Protein AF-A0A8A4UX33-F1 (afdb_monomer_lite)

pLDDT: mean 72.97, std 13.07, range [39.41, 94.44]

Foldseek 3Di:
DVPLLVVVLVQLVFFQKKWKWKQAPVGIWIKMWGQDPVQKIFIWGDPDPPDTDTDDIDGSVQLSVLCVVLSQQCAAVVPVPDPFDFPRIKMKMKTWGQDPVRDIDIDIGIHTQGPPSGVVVVCVSNVNDDLPDDFDWDPDPVSVLVCVLQFHWAWKDAPNFIKTKGFDPPDPPRSAKIWIDRVVDPPGIDIDRHSVRQQQDDDPHHGVVVRRVRIGTDDD

Organism: Lactobacillus gasseri (NCBI:txid1596)

Structure (mmCIF, N/CA/C/O backbone):
data_AF-A0A8A4UX33-F1
#
_entry.id   AF-A0A8A4UX33-F1
#
loop_
_atom_site.group_PDB
_atom_site.id
_atom_site.type_symbol
_atom_site.label_atom_id
_atom_site.label_alt_id
_atom_site.label_comp_id
_atom_site.label_asym_id
_atom_site.label_entity_id
_atom_site.label_seq_id
_atom_site.pdbx_PDB_ins_code
_atom_site.Cartn_x
_atom_site.Cartn_y
_atom_site.Cartn_z
_atom_site.occupancy
_atom_site.B_iso_or_equiv
_atom_site.auth_seq_id
_atom_site.auth_comp_id
_atom_site.auth_asym_id
_atom_site.auth_atom_id
_atom_site.pdbx_PDB_model_num
ATOM 1 N N . MET A 1 1 ? 13.577 11.278 -28.686 1.00 48.50 1 MET A N 1
ATOM 2 C CA . MET A 1 1 ? 13.259 10.749 -27.335 1.00 48.50 1 MET A CA 1
ATOM 3 C C . MET A 1 1 ? 12.752 9.288 -27.289 1.00 48.50 1 MET A C 1
ATOM 5 O O . MET A 1 1 ? 12.300 8.861 -26.240 1.00 48.50 1 MET A O 1
ATOM 9 N N . ARG A 1 2 ? 12.904 8.447 -28.335 1.00 48.81 2 ARG A N 1
ATOM 10 C CA . ARG A 1 2 ? 12.564 6.998 -28.261 1.00 48.81 2 ARG A CA 1
ATOM 11 C C . ARG A 1 2 ? 13.505 6.158 -27.364 1.00 48.81 2 ARG A C 1
ATOM 13 O O . ARG A 1 2 ? 13.171 5.028 -27.038 1.00 48.81 2 ARG A O 1
ATOM 20 N N . GLY A 1 3 ? 14.659 6.706 -26.963 1.00 58.88 3 GLY A N 1
ATOM 21 C CA . GLY A 1 3 ? 15.733 5.965 -26.286 1.00 58.88 3 GLY A CA 1
ATOM 22 C C . GLY A 1 3 ? 15.467 5.590 -24.825 1.00 58.88 3 GLY A C 1
ATOM 23 O O . GLY A 1 3 ? 15.707 4.449 -24.463 1.00 58.88 3 GLY A O 1
ATOM 24 N N . LYS A 1 4 ? 14.925 6.497 -23.997 1.00 62.53 4 LYS A N 1
ATOM 25 C CA . LYS A 1 4 ? 14.768 6.271 -22.541 1.00 62.53 4 LYS A CA 1
ATOM 26 C C . LYS A 1 4 ? 13.786 5.132 -22.206 1.00 62.53 4 LYS A C 1
ATOM 28 O O . LYS A 1 4 ? 13.953 4.453 -21.200 1.00 62.53 4 LYS A O 1
ATOM 33 N N . TYR A 1 5 ? 12.794 4.907 -23.069 1.00 69.25 5 TYR A N 1
ATOM 34 C CA . TYR A 1 5 ? 11.732 3.909 -22.881 1.00 69.25 5 TYR A CA 1
ATOM 35 C C . TYR A 1 5 ? 12.174 2.492 -23.246 1.00 69.25 5 TYR A C 1
ATOM 37 O O . TYR A 1 5 ? 12.074 1.584 -22.431 1.00 69.25 5 TYR A O 1
ATOM 45 N N . ALA A 1 6 ? 12.732 2.326 -24.451 1.00 69.38 6 ALA A N 1
ATOM 46 C CA . ALA A 1 6 ? 13.268 1.041 -24.906 1.00 69.38 6 ALA A CA 1
ATOM 47 C C . ALA A 1 6 ? 14.438 0.561 -24.035 1.00 69.38 6 ALA A C 1
ATOM 49 O O . ALA A 1 6 ? 14.732 -0.630 -23.964 1.00 69.38 6 ALA A O 1
ATOM 50 N N . ASP A 1 7 ? 15.119 1.506 -23.396 1.00 84.25 7 ASP A N 1
ATOM 51 C CA . ASP A 1 7 ? 16.138 1.248 -22.398 1.00 84.25 7 ASP A CA 1
ATOM 52 C C . ASP A 1 7 ? 15.500 0.720 -21.103 1.00 84.25 7 ASP A C 1
ATOM 54 O O . ASP A 1 7 ? 15.849 -0.378 -20.692 1.00 84.25 7 ASP A O 1
ATOM 58 N N . PHE A 1 8 ? 14.484 1.377 -20.527 1.00 88.50 8 PHE A N 1
ATOM 59 C CA . PHE A 1 8 ? 13.812 0.884 -19.311 1.00 88.50 8 PHE A CA 1
ATOM 60 C C . PHE A 1 8 ? 13.322 -0.572 -19.413 1.00 88.50 8 PHE A C 1
ATOM 62 O O . PHE A 1 8 ? 13.621 -1.371 -18.527 1.00 88.50 8 PHE A O 1
ATOM 69 N N . ASP A 1 9 ? 12.669 -0.959 -20.514 1.00 86.81 9 ASP A N 1
ATOM 70 C CA . ASP A 1 9 ? 12.146 -2.325 -20.692 1.00 86.81 9 ASP A CA 1
ATOM 71 C C . ASP A 1 9 ? 13.234 -3.410 -20.592 1.00 86.81 9 ASP A C 1
ATOM 73 O O . ASP A 1 9 ? 12.998 -4.506 -20.071 1.00 86.81 9 ASP A O 1
ATOM 77 N N . ARG A 1 10 ? 14.455 -3.098 -21.051 1.00 89.69 10 ARG A N 1
ATOM 78 C CA . ARG A 1 10 ? 15.621 -3.994 -20.959 1.00 89.69 10 ARG A CA 1
ATOM 79 C C . ARG A 1 10 ? 16.117 -4.153 -19.526 1.00 89.69 10 ARG A C 1
ATOM 81 O O . ARG A 1 10 ? 16.729 -5.170 -19.208 1.00 89.69 10 ARG A O 1
ATOM 88 N N . TRP A 1 11 ? 15.859 -3.162 -18.680 1.00 91.44 11 TRP A N 1
ATOM 89 C CA . TRP A 1 11 ? 16.314 -3.116 -17.296 1.00 91.44 11 TRP A CA 1
ATOM 90 C C . TRP A 1 11 ? 15.326 -3.720 -16.295 1.00 91.44 11 TRP A C 1
ATOM 92 O O . TRP A 1 11 ? 15.740 -4.058 -15.188 1.00 91.44 11 TRP A O 1
ATOM 102 N N . ILE A 1 12 ? 14.071 -3.969 -16.690 1.00 88.88 12 ILE A N 1
ATOM 103 C CA . ILE A 1 12 ? 13.039 -4.580 -15.830 1.00 88.88 12 ILE A CA 1
ATOM 104 C C . ILE A 1 12 ? 13.515 -5.857 -15.097 1.00 88.88 12 ILE A C 1
ATOM 106 O O . ILE A 1 12 ? 13.303 -5.953 -13.889 1.00 88.88 12 ILE A O 1
ATOM 110 N N . PRO A 1 13 ? 14.197 -6.836 -15.736 1.00 88.69 13 PRO A N 1
ATOM 111 C CA . PRO A 1 13 ? 14.697 -8.028 -15.032 1.00 88.69 13 PRO A CA 1
ATOM 112 C C . PRO A 1 13 ? 15.668 -7.734 -13.878 1.00 88.69 13 PRO A C 1
ATOM 114 O O . PRO A 1 13 ? 15.867 -8.576 -12.998 1.00 88.69 13 PRO A O 1
ATOM 117 N N . PHE A 1 14 ? 16.302 -6.561 -13.907 1.00 88.62 14 PHE A N 1
ATOM 118 C CA . PHE A 1 14 ? 17.351 -6.142 -12.985 1.00 88.62 14 PHE A CA 1
ATOM 119 C C . PHE A 1 14 ? 16.853 -5.187 -11.900 1.00 88.62 14 PHE A C 1
ATOM 121 O O . PHE A 1 14 ? 17.674 -4.711 -11.117 1.00 88.62 14 PHE A O 1
ATOM 128 N N . ILE A 1 15 ? 15.544 -4.919 -11.829 1.00 87.00 15 ILE A N 1
ATOM 129 C CA . ILE A 1 15 ? 14.960 -4.110 -10.757 1.00 87.00 15 ILE A CA 1
ATOM 130 C C . ILE A 1 15 ? 15.259 -4.779 -9.407 1.00 87.00 15 ILE A C 1
ATOM 132 O O . ILE A 1 15 ? 15.088 -5.992 -9.231 1.00 87.00 15 ILE A O 1
ATOM 136 N N . ARG A 1 16 ? 15.745 -3.962 -8.471 1.00 85.19 16 ARG A N 1
ATOM 137 C CA . ARG A 1 16 ? 16.042 -4.317 -7.076 1.00 85.19 16 ARG A CA 1
ATOM 138 C C . ARG A 1 16 ? 15.168 -3.547 -6.100 1.00 85.19 16 ARG A C 1
ATOM 140 O O . ARG A 1 16 ? 14.878 -4.059 -5.027 1.00 85.19 16 ARG A O 1
ATOM 147 N N . LYS A 1 17 ? 14.765 -2.333 -6.468 1.00 84.06 17 LYS A N 1
ATOM 148 C CA . LYS A 1 17 ? 13.925 -1.484 -5.636 1.00 84.06 17 LYS A CA 1
ATOM 149 C C . LYS A 1 17 ? 12.999 -0.645 -6.500 1.00 84.06 17 LYS A C 1
ATOM 151 O O . LYS A 1 17 ? 13.379 -0.234 -7.599 1.00 84.06 17 LYS A O 1
ATOM 156 N N . ILE A 1 18 ? 11.794 -0.424 -6.001 1.00 84.69 18 ILE A N 1
ATOM 157 C CA . ILE A 1 18 ? 10.801 0.460 -6.599 1.00 84.69 18 ILE A CA 1
ATOM 158 C C . ILE A 1 18 ? 10.341 1.383 -5.483 1.00 84.69 18 ILE A C 1
ATOM 160 O O . ILE A 1 18 ? 9.729 0.900 -4.539 1.00 84.69 18 ILE A O 1
ATOM 164 N N . ASN A 1 19 ? 10.658 2.669 -5.576 1.00 83.19 19 ASN A N 1
ATOM 165 C CA . ASN A 1 19 ? 10.092 3.685 -4.698 1.00 83.19 19 ASN A CA 1
ATOM 166 C C . ASN A 1 19 ? 8.886 4.284 -5.405 1.00 83.19 19 ASN A C 1
ATOM 168 O O . ASN A 1 19 ? 8.917 4.542 -6.612 1.00 83.19 19 ASN A O 1
ATOM 172 N N . PHE A 1 20 ? 7.835 4.475 -4.642 1.00 82.62 20 PHE A N 1
ATOM 173 C CA . PHE A 1 20 ? 6.553 4.927 -5.106 1.00 82.62 20 PHE A CA 1
ATOM 174 C C . PHE A 1 20 ? 6.111 6.088 -4.208 1.00 82.62 20 PHE A C 1
ATOM 176 O O . PHE A 1 20 ? 6.299 6.022 -2.993 1.00 82.62 20 PHE A O 1
ATOM 183 N N . ILE A 1 21 ? 5.641 7.169 -4.826 1.00 80.06 21 ILE A N 1
ATOM 184 C CA . ILE A 1 21 ? 5.169 8.372 -4.145 1.00 80.06 21 ILE A CA 1
ATOM 185 C C . ILE A 1 21 ? 3.819 8.747 -4.747 1.00 80.06 21 ILE A C 1
ATOM 187 O O . ILE A 1 21 ? 3.721 8.922 -5.966 1.00 80.06 21 ILE A O 1
ATOM 191 N N . GLU A 1 22 ? 2.813 8.848 -3.894 1.00 77.25 22 GLU A N 1
ATOM 192 C CA . GLU A 1 22 ? 1.518 9.452 -4.189 1.00 77.25 22 GLU A CA 1
ATOM 193 C C . GLU A 1 22 ? 1.533 10.871 -3.636 1.00 77.25 22 GLU A C 1
ATOM 195 O O . GLU A 1 22 ? 1.805 11.068 -2.457 1.00 77.25 22 GLU A O 1
ATOM 200 N N . GLU A 1 23 ? 1.300 11.856 -4.486 1.00 74.50 23 GLU A N 1
ATOM 201 C CA . GLU A 1 23 ? 1.326 13.269 -4.129 1.00 74.50 23 GLU A CA 1
ATOM 202 C C . GLU A 1 23 ? -0.135 13.740 -4.112 1.00 74.50 23 GLU A C 1
ATOM 204 O O . GLU A 1 23 ? -0.784 13.831 -5.159 1.00 74.50 23 GLU A O 1
ATOM 209 N N . THR A 1 24 ? -0.680 13.986 -2.918 1.00 68.00 24 THR A N 1
ATOM 210 C CA . THR A 1 24 ? -2.073 14.423 -2.729 1.00 68.00 24 THR A CA 1
ATOM 211 C C . THR A 1 24 ? -2.126 15.821 -2.116 1.00 68.00 24 THR A C 1
ATOM 213 O O . THR A 1 24 ? -1.138 16.330 -1.586 1.00 68.00 24 THR A O 1
ATOM 216 N N . MET A 1 25 ? -3.303 16.453 -2.123 1.00 58.69 25 MET A N 1
ATOM 217 C CA . MET A 1 25 ? -3.492 17.728 -1.416 1.00 58.69 25 MET A CA 1
ATOM 218 C C . MET A 1 25 ? -3.395 17.608 0.114 1.00 58.69 25 MET A C 1
ATOM 220 O O . MET A 1 25 ? -3.211 18.626 0.778 1.00 58.69 25 MET A O 1
ATOM 224 N N . LEU A 1 26 ? -3.523 16.395 0.661 1.00 56.59 26 LEU A N 1
ATOM 225 C CA . LEU A 1 26 ? -3.490 16.114 2.100 1.00 56.59 26 LEU A CA 1
ATOM 226 C C . LEU A 1 26 ? -2.101 15.662 2.585 1.00 56.59 26 LEU A C 1
ATOM 228 O O . LEU A 1 26 ? -1.872 15.591 3.787 1.00 56.59 26 LEU A O 1
ATOM 232 N N . GLY A 1 27 ? -1.162 15.408 1.669 1.00 63.00 27 GLY A N 1
ATOM 233 C CA . GLY A 1 27 ? 0.190 14.953 1.985 1.00 63.00 27 GLY A CA 1
ATOM 234 C C . GLY A 1 27 ? 0.758 13.999 0.934 1.00 63.00 27 GLY A C 1
ATOM 235 O O . GLY A 1 27 ? 0.038 13.494 0.068 1.00 63.00 27 GLY A O 1
ATOM 236 N N . ASP A 1 28 ? 2.067 13.761 1.023 1.00 68.19 28 ASP A N 1
ATOM 237 C CA . ASP A 1 28 ? 2.769 12.795 0.179 1.00 68.19 28 ASP A CA 1
ATOM 238 C C . ASP A 1 28 ? 2.807 11.426 0.871 1.00 68.19 28 ASP A C 1
ATOM 240 O O . ASP A 1 28 ? 3.364 11.296 1.965 1.00 68.19 28 ASP A O 1
ATOM 244 N N . TYR A 1 29 ? 2.318 10.386 0.204 1.00 68.81 29 TYR A N 1
ATOM 245 C CA . TYR A 1 29 ? 2.414 9.007 0.678 1.00 68.81 29 TYR A CA 1
ATOM 246 C C . TYR A 1 29 ? 3.582 8.297 0.013 1.00 68.81 29 TYR A C 1
ATOM 248 O O . TYR A 1 29 ? 3.791 8.398 -1.197 1.00 68.81 29 TYR A O 1
ATOM 256 N N . TYR A 1 30 ? 4.350 7.546 0.801 1.00 71.94 30 TYR A N 1
ATOM 257 C CA . TYR A 1 30 ? 5.555 6.875 0.325 1.00 71.94 30 TYR A CA 1
ATOM 258 C C . TYR A 1 30 ? 5.441 5.368 0.495 1.00 71.94 30 TYR A C 1
ATOM 260 O O . TYR A 1 30 ? 5.168 4.839 1.568 1.00 71.94 30 TYR A O 1
ATOM 268 N N . PHE A 1 31 ? 5.797 4.654 -0.558 1.00 74.75 31 PHE A N 1
ATOM 269 C CA . PHE A 1 31 ? 5.838 3.206 -0.563 1.00 74.75 31 PHE A CA 1
ATOM 270 C C . PHE A 1 31 ? 7.118 2.727 -1.239 1.00 74.75 31 PHE A C 1
ATOM 272 O O . PHE A 1 31 ? 7.715 3.395 -2.086 1.00 74.75 31 PHE A O 1
ATOM 279 N N . SER A 1 32 ? 7.609 1.564 -0.842 1.00 74.38 32 SER A N 1
ATOM 280 C CA . SER A 1 32 ? 8.831 0.987 -1.385 1.00 74.38 32 SER A CA 1
ATOM 281 C C . SER A 1 32 ? 8.709 -0.523 -1.506 1.00 74.38 32 SER A C 1
ATOM 283 O O . SER A 1 32 ? 8.483 -1.218 -0.527 1.00 74.38 32 SER A O 1
ATOM 285 N N . MET A 1 33 ? 8.955 -1.071 -2.692 1.00 75.94 33 MET A N 1
ATOM 286 C CA . MET A 1 33 ? 9.170 -2.509 -2.859 1.00 75.94 33 MET A CA 1
ATOM 287 C C . MET A 1 33 ? 10.653 -2.806 -2.938 1.00 75.94 33 MET A C 1
ATOM 289 O O . MET A 1 33 ? 11.363 -2.237 -3.771 1.00 75.94 33 MET A O 1
ATOM 293 N N . VAL A 1 34 ? 11.104 -3.762 -2.134 1.00 70.69 34 VAL A N 1
ATOM 294 C CA . VAL A 1 34 ? 12.460 -4.305 -2.181 1.00 70.69 34 VAL A CA 1
ATOM 295 C C . VAL A 1 34 ? 12.402 -5.710 -2.763 1.00 70.69 34 VAL A C 1
ATOM 297 O O . VAL A 1 34 ? 11.736 -6.600 -2.240 1.00 70.69 34 VAL A O 1
ATOM 300 N N . ILE A 1 35 ? 13.106 -5.908 -3.874 1.00 73.06 35 ILE A N 1
ATOM 301 C CA . ILE A 1 35 ? 13.186 -7.183 -4.581 1.00 73.06 35 ILE A CA 1
ATOM 302 C C . ILE A 1 35 ? 14.443 -7.921 -4.124 1.00 73.06 35 ILE A C 1
ATOM 304 O O . ILE A 1 35 ? 15.573 -7.573 -4.492 1.00 73.06 35 ILE A O 1
ATOM 308 N N . MET A 1 36 ? 14.229 -8.974 -3.348 1.00 66.00 36 MET A N 1
ATOM 309 C CA . MET A 1 36 ? 15.271 -9.771 -2.723 1.00 66.00 36 MET A CA 1
ATOM 310 C C . MET A 1 36 ? 15.950 -10.720 -3.729 1.00 66.00 36 MET A C 1
ATOM 312 O O . MET A 1 36 ? 15.406 -11.025 -4.799 1.00 66.00 36 MET A O 1
ATOM 316 N N . PRO A 1 37 ? 17.178 -11.193 -3.435 1.00 65.25 37 PRO A N 1
ATOM 317 C CA . PRO A 1 37 ? 17.897 -12.126 -4.306 1.00 65.25 37 PRO A CA 1
ATOM 318 C C . PRO A 1 37 ? 17.213 -13.487 -4.496 1.00 65.25 37 PRO A C 1
ATOM 320 O O . PRO A 1 37 ? 17.448 -14.132 -5.514 1.00 65.25 37 PRO A O 1
ATOM 323 N N . ASP A 1 38 ? 16.386 -13.908 -3.540 1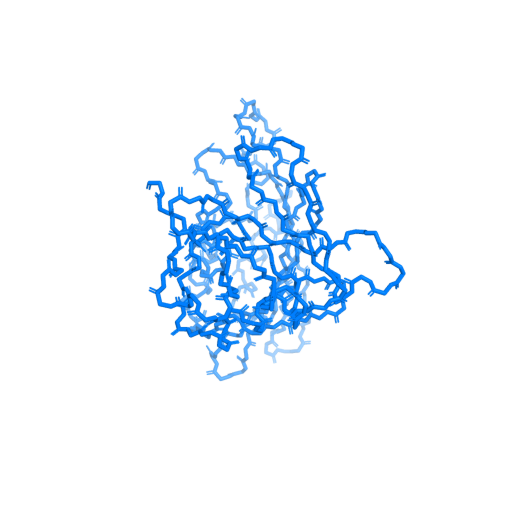.00 67.62 38 ASP A N 1
ATOM 324 C CA . ASP A 1 38 ? 15.671 -15.192 -3.501 1.00 67.62 38 ASP A CA 1
ATOM 325 C C . ASP A 1 38 ? 14.318 -15.173 -4.241 1.00 67.62 38 ASP A C 1
ATOM 327 O O . ASP A 1 38 ? 13.506 -16.079 -4.076 1.00 67.62 38 ASP A O 1
ATOM 331 N N . ASP A 1 39 ? 14.090 -14.158 -5.081 1.00 70.25 39 ASP A N 1
ATOM 332 C CA . ASP A 1 39 ? 12.851 -13.931 -5.841 1.00 70.25 39 ASP A CA 1
ATOM 333 C C . ASP A 1 39 ? 11.652 -13.467 -4.989 1.00 70.25 39 ASP A C 1
ATOM 335 O O . ASP A 1 39 ? 10.564 -13.257 -5.536 1.00 70.25 39 ASP A O 1
ATOM 339 N N . SER A 1 40 ? 11.837 -13.236 -3.683 1.00 67.19 40 SER A N 1
ATOM 340 C CA . SER A 1 40 ? 10.825 -12.589 -2.843 1.00 67.19 40 SER A CA 1
ATOM 341 C C . SER A 1 40 ? 10.815 -11.068 -3.038 1.00 67.19 40 SER A C 1
ATOM 343 O O . SER A 1 40 ? 11.830 -10.434 -3.337 1.00 67.19 40 SER A O 1
ATOM 345 N N . VAL A 1 41 ? 9.637 -10.465 -2.914 1.00 69.81 41 VAL A N 1
ATOM 346 C CA . VAL A 1 41 ? 9.441 -9.012 -2.922 1.00 69.81 41 VAL A CA 1
ATOM 347 C C . VAL A 1 41 ? 8.831 -8.624 -1.595 1.00 69.81 41 VAL A C 1
ATOM 349 O O . VAL A 1 41 ? 7.722 -9.062 -1.298 1.00 69.81 41 VAL A O 1
ATOM 352 N N . ILE A 1 42 ? 9.545 -7.803 -0.835 1.00 60.91 42 ILE A N 1
ATOM 353 C CA . ILE A 1 42 ? 9.064 -7.210 0.408 1.00 60.91 42 ILE A CA 1
ATOM 354 C C . ILE A 1 42 ? 8.457 -5.859 0.055 1.00 60.91 42 ILE A C 1
ATOM 356 O O . ILE A 1 42 ? 9.131 -5.001 -0.519 1.00 60.91 42 ILE A O 1
ATOM 360 N N . SER A 1 43 ? 7.181 -5.695 0.375 1.00 67.56 43 SER A N 1
ATOM 361 C CA . SER A 1 43 ? 6.476 -4.423 0.246 1.00 67.56 43 SER A CA 1
ATOM 362 C C . SER A 1 43 ? 6.581 -3.669 1.562 1.00 67.56 43 SER A C 1
ATOM 364 O O . SER A 1 43 ? 6.229 -4.221 2.603 1.00 67.56 43 SER A O 1
ATOM 366 N N . LEU A 1 44 ? 7.098 -2.448 1.507 1.00 59.25 44 LEU A N 1
ATOM 367 C CA . LEU A 1 44 ? 7.291 -1.562 2.642 1.00 59.25 44 LEU A CA 1
ATOM 368 C C . LEU A 1 44 ? 6.418 -0.328 2.452 1.00 59.25 44 LEU A C 1
ATOM 370 O O . LEU A 1 44 ? 6.548 0.370 1.446 1.00 59.25 44 LEU A O 1
ATOM 374 N N . GLU A 1 45 ? 5.570 -0.055 3.424 1.00 68.19 45 GLU A N 1
ATOM 375 C CA . GLU A 1 45 ? 4.730 1.138 3.460 1.00 68.19 45 GLU A CA 1
ATOM 376 C C . GLU A 1 45 ? 5.264 2.103 4.512 1.00 68.19 45 GLU A C 1
ATOM 378 O O . GLU A 1 45 ? 5.812 1.665 5.529 1.00 68.19 45 GLU A O 1
ATOM 383 N N . LYS A 1 46 ? 5.193 3.401 4.211 1.00 64.75 46 LYS A N 1
ATOM 384 C CA . LYS A 1 46 ? 5.675 4.468 5.077 1.00 64.75 46 LYS A CA 1
ATOM 385 C C . LYS A 1 46 ? 4.478 5.227 5.640 1.00 64.75 46 LYS A C 1
ATOM 387 O O . LYS A 1 46 ? 3.819 5.952 4.904 1.00 64.75 46 LYS A O 1
ATOM 392 N N . GLU A 1 47 ? 4.253 5.060 6.933 1.00 53.16 47 GLU A N 1
ATOM 393 C CA . GLU A 1 47 ? 3.133 5.663 7.665 1.00 53.16 47 GLU A CA 1
ATOM 394 C C . GLU A 1 47 ? 3.437 7.117 8.080 1.00 53.16 47 GLU A C 1
ATOM 396 O O . GLU A 1 47 ? 2.555 7.963 8.072 1.00 53.16 47 GLU A O 1
ATOM 401 N N . ASP A 1 48 ? 4.715 7.441 8.332 1.00 49.72 48 ASP A N 1
ATOM 402 C CA . ASP A 1 48 ? 5.215 8.805 8.578 1.00 49.72 48 ASP A CA 1
ATOM 403 C C . ASP A 1 48 ? 6.719 8.901 8.218 1.00 49.72 48 ASP A C 1
ATOM 405 O O . ASP A 1 48 ? 7.368 7.882 7.966 1.00 49.72 48 ASP A O 1
ATOM 409 N N . ILE A 1 49 ? 7.324 10.100 8.192 1.00 44.28 49 ILE A N 1
ATOM 410 C CA . ILE A 1 49 ? 8.656 10.431 7.633 1.00 44.28 49 ILE A CA 1
ATOM 411 C C . ILE A 1 49 ? 9.813 9.520 8.102 1.00 44.28 49 ILE A C 1
ATOM 413 O O . ILE A 1 49 ? 10.867 9.490 7.452 1.00 44.28 49 ILE A O 1
ATOM 417 N N . THR A 1 50 ? 9.614 8.742 9.164 1.00 41.00 50 THR A N 1
ATOM 418 C CA . THR A 1 50 ? 10.651 8.037 9.918 1.00 41.00 50 THR A CA 1
ATOM 419 C C . THR A 1 50 ? 10.596 6.504 9.876 1.00 41.00 50 THR A C 1
ATOM 421 O O . THR A 1 50 ? 11.639 5.889 10.103 1.00 41.00 50 THR A O 1
ATOM 424 N N . TYR A 1 51 ? 9.460 5.865 9.561 1.00 44.47 51 TYR A N 1
ATOM 425 C CA . TYR A 1 51 ? 9.306 4.408 9.731 1.00 44.47 51 TYR A CA 1
ATOM 426 C C . TYR A 1 51 ? 8.655 3.717 8.530 1.00 44.47 51 TYR A C 1
ATOM 428 O O . TYR A 1 51 ? 7.783 4.274 7.875 1.00 44.47 51 TYR A O 1
ATOM 436 N N . PHE A 1 52 ? 9.104 2.488 8.251 1.00 49.78 52 PHE A N 1
ATOM 437 C CA . PHE A 1 52 ? 8.504 1.594 7.263 1.00 49.78 52 PHE A CA 1
ATOM 438 C C . PHE A 1 52 ? 8.070 0.295 7.945 1.00 49.78 52 PHE A C 1
ATOM 440 O O . PHE A 1 52 ? 8.864 -0.278 8.697 1.00 49.78 52 PHE A O 1
ATOM 447 N N . HIS A 1 53 ? 6.888 -0.223 7.617 1.00 51.41 53 HIS A N 1
ATOM 448 C CA . HIS A 1 53 ? 6.456 -1.563 8.025 1.00 51.41 53 HIS A CA 1
ATOM 449 C C . HIS A 1 53 ? 6.245 -2.472 6.805 1.00 51.41 53 HIS A C 1
ATOM 451 O O . HIS A 1 53 ? 6.023 -2.014 5.683 1.00 51.41 53 HIS A O 1
ATOM 457 N N . SER A 1 54 ? 6.382 -3.787 7.002 1.00 53.72 54 SER A N 1
ATOM 458 C CA . SER A 1 54 ? 6.221 -4.775 5.930 1.00 53.72 54 SER A CA 1
ATOM 459 C C . SER A 1 54 ? 4.751 -5.135 5.756 1.00 53.72 54 SER A C 1
ATOM 461 O O . SER A 1 54 ? 4.157 -5.727 6.652 1.00 53.72 54 SER A O 1
ATOM 463 N N . VAL A 1 55 ? 4.195 -4.881 4.574 1.00 58.97 55 VAL A N 1
ATOM 464 C CA . VAL A 1 55 ? 2.767 -5.111 4.278 1.00 58.97 55 VAL A CA 1
ATOM 465 C C . VAL A 1 55 ? 2.490 -6.352 3.435 1.00 58.97 55 VAL A C 1
ATOM 467 O O . VAL A 1 55 ? 1.339 -6.759 3.275 1.00 58.97 55 VAL A O 1
ATOM 470 N N . GLY A 1 56 ? 3.528 -7.015 2.920 1.00 61.72 56 GLY A N 1
ATOM 471 C CA . GLY A 1 56 ? 3.338 -8.281 2.221 1.00 61.72 56 GLY A CA 1
ATOM 472 C C . GLY A 1 56 ? 4.571 -8.823 1.516 1.00 61.72 56 GLY A C 1
ATOM 473 O O . GLY A 1 56 ? 5.549 -8.112 1.273 1.00 61.72 56 GLY A O 1
ATOM 474 N N . VAL A 1 57 ? 4.479 -10.105 1.148 1.00 59.38 57 VAL A N 1
ATOM 475 C CA . VAL A 1 57 ? 5.486 -10.813 0.353 1.00 59.38 57 VAL A CA 1
ATOM 476 C C . VAL A 1 57 ? 4.861 -11.319 -0.944 1.00 59.38 57 VAL A C 1
ATOM 478 O O . VAL A 1 57 ? 3.856 -12.029 -0.931 1.00 59.38 57 VAL A O 1
ATOM 481 N N . SER A 1 58 ? 5.463 -10.962 -2.078 1.00 70.62 58 SER A N 1
ATOM 482 C CA . SER A 1 58 ? 5.047 -11.414 -3.415 1.00 70.62 58 SER A CA 1
ATOM 483 C C . SER A 1 58 ? 6.206 -12.044 -4.184 1.00 70.62 58 SER A C 1
ATOM 485 O O . SER A 1 58 ? 7.370 -11.863 -3.833 1.00 70.62 58 SER A O 1
ATOM 487 N N . LYS A 1 59 ? 5.904 -12.783 -5.259 1.00 79.31 59 LYS A N 1
ATOM 488 C CA . LYS A 1 59 ? 6.934 -13.290 -6.175 1.00 79.31 59 LYS A CA 1
ATOM 489 C C . LYS A 1 59 ? 7.379 -12.190 -7.131 1.00 79.31 59 LYS A C 1
ATOM 491 O O . LYS A 1 59 ? 6.554 -11.528 -7.764 1.00 79.31 59 LYS A O 1
ATOM 496 N N . LYS A 1 60 ? 8.689 -12.045 -7.306 1.00 80.38 60 LYS A N 1
ATOM 497 C CA . LYS A 1 60 ? 9.297 -11.069 -8.219 1.00 80.38 60 LYS A CA 1
ATOM 498 C C . LYS A 1 60 ? 8.802 -11.240 -9.649 1.00 80.38 60 LYS A C 1
ATOM 500 O O . LYS A 1 60 ? 8.471 -10.250 -10.295 1.00 80.38 60 LYS A O 1
ATOM 505 N N . SER A 1 61 ? 8.730 -12.472 -10.148 1.00 82.25 61 SER A N 1
ATOM 506 C CA . SER A 1 61 ? 8.252 -12.749 -11.511 1.00 82.25 61 SER A CA 1
ATOM 507 C C . SER A 1 61 ? 6.852 -12.179 -11.785 1.00 82.25 61 SER A C 1
ATOM 509 O O . SER A 1 61 ? 6.636 -11.595 -12.851 1.00 82.25 61 SER A O 1
ATOM 511 N N . ASP A 1 62 ? 5.937 -12.257 -10.817 1.00 80.00 62 ASP A N 1
ATOM 512 C CA . ASP A 1 62 ? 4.586 -11.699 -10.936 1.00 80.00 62 ASP A CA 1
ATOM 513 C C . ASP A 1 62 ? 4.617 -10.167 -11.022 1.00 80.00 62 ASP A C 1
ATOM 515 O O . ASP A 1 62 ? 4.002 -9.582 -11.918 1.00 80.00 62 ASP A O 1
ATOM 519 N N . ILE A 1 63 ? 5.388 -9.519 -10.143 1.00 80.56 63 ILE A N 1
ATOM 520 C CA . ILE A 1 63 ? 5.552 -8.058 -10.108 1.00 80.56 63 ILE A CA 1
ATOM 521 C C . ILE A 1 63 ? 6.189 -7.537 -11.403 1.00 80.56 63 ILE A C 1
ATOM 523 O O . ILE A 1 63 ? 5.671 -6.612 -12.028 1.00 80.56 63 ILE A O 1
ATOM 527 N N . LEU A 1 64 ? 7.268 -8.164 -11.878 1.00 84.94 64 LEU A N 1
ATOM 528 C CA . LEU A 1 64 ? 7.950 -7.742 -13.106 1.00 84.94 64 LEU A CA 1
ATOM 529 C C . LEU A 1 64 ? 7.069 -7.903 -14.352 1.00 84.94 64 LEU A C 1
ATOM 531 O O . LEU A 1 64 ? 7.099 -7.057 -15.250 1.00 84.94 64 LEU A O 1
ATOM 535 N N . ASN A 1 65 ? 6.271 -8.972 -14.419 1.00 82.88 65 ASN A N 1
ATOM 536 C CA . ASN A 1 65 ? 5.323 -9.175 -15.513 1.00 82.88 65 ASN A CA 1
ATOM 537 C C . ASN A 1 65 ? 4.224 -8.108 -15.517 1.00 82.88 65 ASN A C 1
ATOM 539 O O . ASN A 1 65 ? 3.827 -7.644 -16.586 1.00 82.88 65 ASN A O 1
ATOM 543 N N . LYS A 1 66 ? 3.759 -7.697 -14.338 1.00 81.12 66 LYS A N 1
ATOM 544 C CA . LYS A 1 66 ? 2.775 -6.624 -14.180 1.00 81.12 66 LYS A CA 1
ATOM 545 C C . LYS A 1 66 ? 3.337 -5.264 -14.596 1.00 81.12 66 LYS A C 1
ATOM 547 O O . LYS A 1 66 ? 2.726 -4.601 -15.428 1.00 81.12 66 LYS A O 1
ATOM 552 N N . ILE A 1 67 ? 4.547 -4.912 -14.153 1.00 82.88 67 ILE A N 1
ATOM 553 C CA . ILE A 1 67 ? 5.242 -3.669 -14.550 1.00 82.88 67 ILE A CA 1
ATOM 554 C C . ILE A 1 67 ? 5.360 -3.551 -16.075 1.00 82.88 67 ILE A C 1
ATOM 556 O O . ILE A 1 67 ? 5.078 -2.495 -16.643 1.00 82.88 67 ILE A O 1
ATOM 560 N N . ARG A 1 68 ? 5.718 -4.648 -16.759 1.00 83.56 68 ARG A N 1
ATOM 561 C CA . ARG A 1 68 ? 5.780 -4.680 -18.232 1.00 83.56 68 ARG A CA 1
ATOM 562 C C . ARG A 1 68 ? 4.439 -4.372 -18.886 1.00 83.56 68 ARG A C 1
ATOM 564 O O . ARG A 1 68 ? 4.404 -3.643 -19.872 1.00 83.56 68 ARG A O 1
ATOM 571 N N . LYS A 1 69 ? 3.353 -4.944 -18.363 1.00 81.06 69 LYS A N 1
ATOM 572 C CA . LYS A 1 69 ? 2.005 -4.776 -18.923 1.00 81.06 69 LYS A CA 1
ATOM 573 C C . LYS A 1 69 ? 1.470 -3.363 -18.725 1.00 81.06 69 LYS A C 1
ATOM 575 O O . LYS A 1 69 ? 0.873 -2.824 -19.650 1.00 81.06 69 LYS A O 1
ATOM 580 N N . LEU A 1 70 ? 1.729 -2.762 -17.562 1.00 76.81 70 LEU A N 1
ATOM 581 C CA . LEU A 1 70 ? 1.286 -1.402 -17.250 1.00 76.81 70 LEU A CA 1
ATOM 582 C C . LEU A 1 70 ? 1.880 -0.385 -18.233 1.00 76.81 70 LEU A C 1
ATOM 584 O O . LEU A 1 70 ? 1.203 0.554 -18.650 1.00 76.81 70 LEU A O 1
ATOM 588 N N . ASN A 1 71 ? 3.122 -0.596 -18.689 1.00 78.62 71 ASN A N 1
ATOM 589 C CA . ASN A 1 71 ? 3.790 0.310 -19.628 1.00 78.62 71 ASN A CA 1
ATOM 590 C C . ASN A 1 71 ? 3.834 1.756 -19.070 1.00 78.62 71 ASN A C 1
ATOM 592 O O . ASN A 1 71 ? 3.527 2.745 -19.752 1.00 78.62 71 ASN A O 1
ATOM 596 N N . ILE A 1 72 ? 4.222 1.827 -17.790 1.00 76.88 72 ILE A N 1
ATOM 597 C CA . ILE A 1 72 ? 4.289 3.009 -16.909 1.00 76.88 72 ILE A CA 1
ATOM 598 C C . ILE A 1 72 ? 5.064 4.150 -17.559 1.00 76.88 72 ILE A C 1
ATOM 600 O O . ILE A 1 72 ? 4.679 5.314 -17.496 1.00 76.88 72 ILE A O 1
ATOM 604 N N . ALA A 1 73 ? 6.147 3.816 -18.258 1.00 78.00 73 ALA A N 1
ATOM 605 C CA . ALA A 1 73 ? 7.020 4.806 -18.860 1.00 78.00 73 ALA A CA 1
ATOM 606 C C . ALA A 1 73 ? 6.297 5.688 -19.902 1.00 78.00 73 ALA A C 1
ATOM 608 O O . ALA A 1 73 ? 6.717 6.815 -20.158 1.00 78.00 73 ALA A O 1
ATOM 609 N N . ASN A 1 74 ? 5.194 5.209 -20.487 1.00 77.75 74 ASN A N 1
ATOM 610 C CA . ASN A 1 74 ? 4.391 5.970 -21.442 1.00 77.75 74 ASN A CA 1
ATOM 611 C C . ASN A 1 74 ? 3.204 6.717 -20.812 1.00 77.75 74 ASN A C 1
ATOM 613 O O . ASN A 1 74 ? 2.568 7.472 -21.542 1.00 77.75 74 ASN A O 1
ATOM 617 N N . TRP A 1 75 ? 2.891 6.527 -19.525 1.00 76.88 75 TRP A N 1
ATOM 618 C CA . TRP A 1 75 ? 1.661 7.050 -18.907 1.00 76.88 75 TRP A CA 1
ATOM 619 C C . TRP A 1 75 ? 1.564 8.567 -19.005 1.00 76.88 75 TRP A C 1
ATOM 621 O O . TRP A 1 75 ? 0.633 9.054 -19.635 1.00 76.88 75 TRP A O 1
ATOM 631 N N . LYS A 1 76 ? 2.575 9.315 -18.540 1.00 74.31 76 LYS A N 1
ATOM 632 C CA . LYS A 1 76 ? 2.576 10.784 -18.663 1.00 74.31 76 LYS A CA 1
ATOM 633 C C . LYS A 1 76 ? 2.258 11.245 -20.079 1.00 74.31 76 LYS A C 1
ATOM 635 O O . LYS A 1 76 ? 1.343 12.021 -20.279 1.00 74.31 76 LYS A O 1
ATOM 640 N N . ARG A 1 77 ? 2.946 10.691 -21.082 1.00 75.88 77 ARG A N 1
ATOM 641 C CA . ARG A 1 77 ? 2.742 11.071 -22.487 1.00 75.88 77 ARG A CA 1
ATOM 642 C C . ARG A 1 77 ? 1.344 10.717 -23.004 1.00 75.88 77 ARG A C 1
ATOM 644 O O . ARG A 1 77 ? 0.850 11.409 -23.887 1.00 75.88 77 ARG A O 1
ATOM 651 N N . ARG A 1 78 ? 0.733 9.626 -2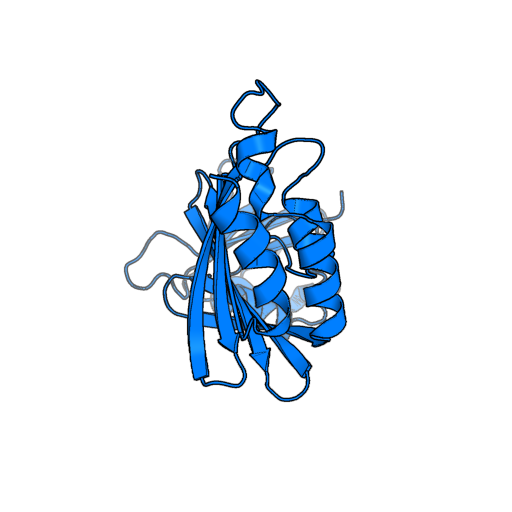2.524 1.00 74.38 78 ARG A N 1
ATOM 652 C CA . ARG A 1 78 ? -0.646 9.276 -22.904 1.00 74.38 78 ARG A CA 1
ATOM 653 C C . ARG A 1 78 ? -1.620 10.369 -22.477 1.00 74.38 78 ARG A C 1
ATOM 655 O O . ARG A 1 78 ? -2.558 10.606 -23.219 1.00 74.38 78 ARG A O 1
ATOM 662 N N . TYR A 1 79 ? -1.361 11.036 -21.352 1.00 69.62 79 TYR A N 1
ATOM 663 C CA . TYR A 1 79 ? -2.329 11.908 -20.681 1.00 69.62 79 TYR A CA 1
ATOM 664 C C . TYR A 1 79 ? -1.946 13.393 -20.641 1.00 69.62 79 TYR A C 1
ATOM 666 O O . TYR A 1 79 ? -2.800 14.229 -20.389 1.00 69.62 79 TYR A O 1
ATOM 674 N N . GLU A 1 80 ? -0.711 13.747 -21.005 1.00 68.50 80 GLU A N 1
ATOM 675 C CA . GLU A 1 80 ? -0.184 15.125 -21.053 1.00 68.50 80 GLU A CA 1
ATOM 676 C C . GLU A 1 80 ? -0.968 16.058 -21.997 1.00 68.50 80 GLU A C 1
ATOM 678 O O . GLU A 1 80 ? -0.836 17.274 -21.911 1.00 68.50 80 GLU A O 1
ATOM 683 N N . LEU A 1 81 ? -1.791 15.503 -22.894 1.00 65.56 81 LEU A N 1
ATOM 684 C CA . LEU A 1 81 ? -2.619 16.250 -23.848 1.00 65.56 81 LEU A CA 1
ATOM 685 C C . LEU A 1 81 ? -4.132 16.117 -23.601 1.00 65.56 81 LEU A C 1
ATOM 687 O O . LEU A 1 81 ? -4.913 16.670 -24.375 1.00 65.56 81 LEU A O 1
ATOM 691 N N . PHE A 1 82 ? -4.562 15.378 -22.576 1.00 61.16 82 PHE A N 1
ATOM 692 C CA . PHE A 1 82 ? -5.982 15.148 -22.309 1.00 61.16 82 PHE A CA 1
ATOM 693 C C . PHE A 1 82 ? -6.497 16.061 -21.194 1.00 61.16 82 PHE A C 1
ATOM 695 O O . PHE A 1 82 ? -5.929 16.111 -20.111 1.00 61.16 82 PHE A O 1
ATOM 702 N N . LEU A 1 83 ? -7.652 16.692 -21.430 1.00 61.09 83 LEU A N 1
ATOM 703 C CA . LEU A 1 83 ? -8.555 17.174 -20.375 1.00 61.09 83 LEU A CA 1
ATOM 704 C C . LEU A 1 83 ? -9.336 15.976 -19.803 1.00 61.09 83 LEU A C 1
ATOM 706 O O . LEU A 1 83 ? -10.565 15.940 -19.853 1.00 61.09 83 LEU A O 1
ATOM 710 N N . ALA A 1 84 ? -8.628 14.925 -19.391 1.00 59.97 84 ALA A N 1
ATOM 711 C CA . ALA A 1 84 ? -9.260 13.798 -18.722 1.00 59.97 84 ALA A CA 1
ATOM 712 C C . ALA A 1 84 ? -9.652 14.232 -17.301 1.00 59.97 84 ALA A C 1
ATOM 714 O O . ALA A 1 84 ? -8.936 15.045 -16.712 1.00 59.97 84 ALA A O 1
ATOM 715 N N . PRO A 1 85 ? -10.759 13.717 -16.740 1.00 56.16 85 PRO A N 1
ATOM 716 C CA . PRO A 1 85 ? -11.040 13.885 -15.324 1.00 56.16 85 PRO A CA 1
ATOM 717 C C . PRO A 1 85 ? -9.856 13.343 -14.5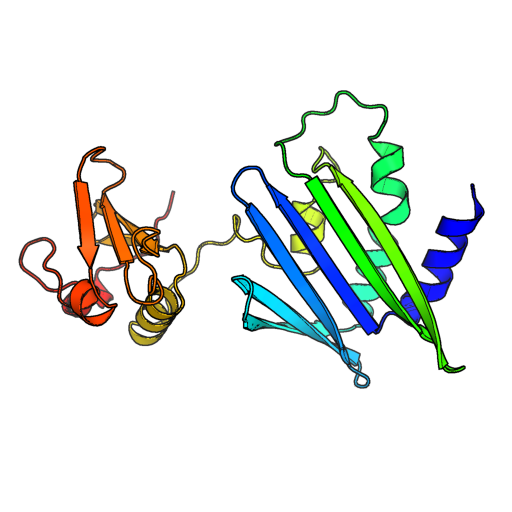20 1.00 56.16 85 PRO A C 1
ATOM 719 O O . PRO A 1 85 ? -9.528 12.159 -14.616 1.00 56.16 85 PRO A O 1
ATOM 722 N N . THR A 1 86 ? -9.205 14.234 -13.785 1.00 68.44 86 THR A N 1
ATOM 723 C CA . THR A 1 86 ? -8.234 13.911 -12.741 1.00 68.44 86 THR A CA 1
ATOM 724 C C . THR A 1 86 ? -8.956 14.023 -11.406 1.00 68.44 86 THR A C 1
ATOM 726 O O . THR A 1 86 ? -9.749 14.949 -11.222 1.00 68.44 86 THR A O 1
ATOM 729 N N . ASP A 1 87 ? -8.665 13.140 -10.465 1.00 67.62 87 ASP A N 1
ATOM 730 C CA . ASP A 1 87 ? -9.112 13.265 -9.071 1.00 67.62 87 ASP A CA 1
ATOM 731 C C . ASP A 1 87 ? -8.203 14.180 -8.227 1.00 67.62 87 ASP A C 1
ATOM 733 O O . ASP A 1 87 ? -8.519 14.472 -7.078 1.00 67.62 87 ASP A O 1
ATOM 737 N N . GLY A 1 88 ? -7.114 14.687 -8.818 1.00 69.19 88 GLY A N 1
ATOM 738 C CA . GLY A 1 88 ? -6.160 15.579 -8.160 1.00 69.19 88 GLY A CA 1
ATOM 739 C C . GLY A 1 88 ? -4.972 14.864 -7.520 1.00 69.19 88 GLY A C 1
ATOM 740 O O . GLY A 1 88 ? -4.228 15.511 -6.787 1.00 69.19 88 GLY A O 1
ATOM 741 N N . ILE A 1 89 ? -4.791 13.569 -7.796 1.00 72.31 89 ILE A N 1
ATOM 742 C CA . ILE A 1 89 ? -3.660 12.779 -7.310 1.00 72.31 89 ILE A CA 1
ATOM 743 C C . ILE A 1 89 ? -2.553 12.745 -8.370 1.00 72.31 89 ILE A C 1
ATOM 745 O O . ILE A 1 89 ? -2.735 12.246 -9.491 1.00 72.31 89 ILE A O 1
ATOM 749 N N . ASP A 1 90 ? -1.385 13.253 -7.992 1.00 79.06 90 ASP A N 1
ATOM 750 C CA . ASP A 1 90 ? -0.149 13.142 -8.758 1.00 79.06 90 ASP A CA 1
ATOM 751 C C . ASP A 1 90 ? 0.647 11.937 -8.250 1.00 79.06 90 ASP A C 1
ATOM 753 O O . ASP A 1 90 ? 0.474 11.454 -7.131 1.00 79.06 90 ASP A O 1
ATOM 757 N N . TRP A 1 91 ? 1.535 11.402 -9.082 1.00 81.50 91 TRP A N 1
ATOM 758 C CA . TRP A 1 91 ? 2.367 10.289 -8.654 1.00 81.50 91 TRP A CA 1
ATOM 759 C C . TRP A 1 91 ? 3.754 10.292 -9.256 1.00 81.50 91 TRP A C 1
ATOM 761 O O . TRP A 1 91 ? 3.977 10.713 -10.398 1.00 81.50 91 TRP A O 1
ATOM 771 N N . SER A 1 92 ? 4.700 9.712 -8.520 1.00 84.31 92 SER A N 1
ATOM 772 C CA . SER A 1 92 ? 6.030 9.416 -9.025 1.00 84.31 92 SER A CA 1
ATOM 773 C C . SER A 1 92 ? 6.503 8.007 -8.675 1.00 84.31 92 SER A C 1
ATOM 775 O O . SER A 1 92 ? 6.226 7.437 -7.625 1.00 84.31 92 SER A O 1
ATOM 777 N N . LEU A 1 93 ? 7.218 7.410 -9.625 1.00 85.56 93 LEU A N 1
ATOM 778 C CA . LEU A 1 93 ? 7.794 6.080 -9.525 1.00 85.56 93 LEU A CA 1
ATOM 779 C C . LEU A 1 93 ? 9.272 6.134 -9.841 1.00 85.56 93 LEU A C 1
ATOM 781 O O . LEU A 1 93 ? 9.710 6.726 -10.831 1.00 85.56 93 LEU A O 1
ATOM 785 N N . GLU A 1 94 ? 10.038 5.428 -9.034 1.00 89.06 94 GLU A N 1
ATOM 786 C CA . GLU A 1 94 ? 11.473 5.376 -9.140 1.00 89.06 94 GLU A CA 1
ATOM 787 C C . GLU A 1 94 ? 11.953 3.933 -9.070 1.00 89.06 94 GLU A C 1
ATOM 789 O O . GLU A 1 94 ? 11.765 3.236 -8.082 1.00 89.06 94 GLU A O 1
ATOM 794 N N . PHE A 1 95 ? 12.601 3.484 -10.136 1.00 88.12 95 PHE A N 1
ATOM 795 C CA . PHE A 1 95 ? 13.125 2.135 -10.264 1.00 88.12 95 PHE A CA 1
ATOM 796 C C . PHE A 1 95 ? 14.636 2.163 -10.122 1.00 88.12 95 PHE A C 1
ATOM 798 O O . PHE A 1 95 ? 15.331 2.811 -10.911 1.00 88.12 95 PHE A O 1
ATOM 805 N N . GLU A 1 96 ? 15.147 1.401 -9.165 1.00 88.19 96 GLU A N 1
ATOM 806 C CA . GLU A 1 96 ? 16.573 1.160 -8.999 1.00 88.19 96 GLU A CA 1
ATOM 807 C C . GLU A 1 96 ? 16.907 -0.239 -9.508 1.00 88.19 96 GLU A C 1
ATOM 809 O O . GLU A 1 96 ? 16.333 -1.246 -9.077 1.00 88.19 96 GLU A O 1
ATOM 814 N N . CYS A 1 97 ? 17.839 -0.299 -10.454 1.00 88.19 97 CYS A N 1
ATOM 815 C CA . CYS A 1 97 ? 18.229 -1.519 -11.135 1.00 88.19 97 CYS A CA 1
ATOM 816 C C . CYS A 1 97 ? 19.720 -1.787 -10.941 1.00 88.19 97 CYS A C 1
ATOM 818 O O . CYS A 1 97 ? 20.536 -0.871 -11.024 1.00 88.19 97 CYS A O 1
ATOM 820 N N . LEU A 1 98 ? 20.073 -3.057 -10.750 1.00 86.44 98 LEU A N 1
ATOM 821 C CA . LEU A 1 98 ? 21.457 -3.520 -10.678 1.00 86.44 98 LEU A CA 1
ATOM 822 C C . LEU A 1 98 ? 21.597 -4.789 -11.512 1.00 86.44 98 LEU A C 1
ATOM 824 O O . LEU A 1 98 ? 21.065 -5.846 -11.144 1.00 86.44 98 LEU A O 1
ATOM 828 N N . ASN A 1 99 ? 22.280 -4.681 -12.652 1.00 85.56 99 ASN A N 1
ATOM 829 C CA . ASN A 1 99 ? 22.437 -5.807 -13.567 1.00 85.56 99 ASN A CA 1
ATOM 830 C C . ASN A 1 99 ? 23.534 -6.784 -13.103 1.00 85.56 99 ASN A C 1
ATOM 832 O O . ASN A 1 99 ? 24.205 -6.587 -12.089 1.00 85.56 99 ASN A O 1
ATOM 836 N N . ARG A 1 100 ? 23.712 -7.883 -13.845 1.00 84.38 100 ARG A N 1
ATOM 837 C CA . ARG A 1 100 ? 24.694 -8.929 -13.502 1.00 84.38 100 ARG A CA 1
ATOM 838 C C . ARG A 1 100 ? 26.143 -8.431 -13.519 1.00 84.38 100 ARG A C 1
ATOM 840 O O . ARG A 1 100 ? 26.963 -8.973 -12.788 1.00 84.38 100 ARG A O 1
ATOM 847 N N . SER A 1 101 ? 26.428 -7.397 -14.304 1.00 89.31 101 SER A N 1
ATOM 848 C CA . SER A 1 101 ? 27.739 -6.751 -14.402 1.00 89.31 101 SER A CA 1
ATOM 849 C C . SER A 1 101 ? 27.960 -5.679 -13.329 1.00 89.31 101 SER A C 1
ATOM 851 O O . SER A 1 101 ? 28.924 -4.929 -13.430 1.00 89.31 101 SER A O 1
ATOM 853 N N . GLN A 1 102 ? 27.082 -5.592 -12.319 1.00 84.12 102 GLN A N 1
ATOM 854 C CA . GLN A 1 102 ? 27.101 -4.564 -11.268 1.00 84.12 102 GLN A CA 1
ATOM 855 C C . GLN A 1 102 ? 26.910 -3.130 -11.787 1.00 84.12 102 GLN A C 1
ATOM 857 O O . GLN A 1 102 ? 27.217 -2.164 -11.094 1.00 84.12 102 GLN A O 1
ATOM 862 N N . GLU A 1 103 ? 26.367 -2.964 -12.992 1.00 90.81 103 GLU A N 1
ATOM 863 C CA . GLU A 1 103 ? 25.986 -1.646 -13.485 1.00 90.81 103 GLU A CA 1
ATOM 864 C C . GLU A 1 103 ? 24.673 -1.227 -12.814 1.00 90.81 103 GLU A C 1
ATOM 866 O O . GLU A 1 103 ? 23.668 -1.950 -12.869 1.00 90.81 103 GLU A O 1
ATOM 871 N N . TYR A 1 104 ? 24.707 -0.062 -12.170 1.00 89.19 104 TYR A N 1
ATOM 872 C CA . TYR A 1 104 ? 23.564 0.547 -11.506 1.00 89.19 104 TYR A CA 1
ATOM 873 C C . TYR A 1 104 ? 22.862 1.529 -12.435 1.00 89.19 104 TYR A C 1
ATOM 875 O O . TYR A 1 104 ? 23.504 2.353 -13.093 1.00 89.19 104 TYR A O 1
ATOM 883 N N . LYS A 1 105 ? 21.530 1.486 -12.442 1.00 90.25 105 LYS A N 1
ATOM 884 C CA . LYS A 1 105 ? 20.726 2.444 -13.189 1.00 90.25 105 LYS A CA 1
ATOM 885 C C . LYS A 1 105 ? 19.444 2.801 -12.470 1.00 90.25 105 LYS A C 1
ATOM 887 O O . LYS A 1 105 ? 18.779 1.945 -11.890 1.00 90.25 105 LYS A O 1
ATOM 892 N N . LYS A 1 106 ? 19.086 4.077 -12.579 1.00 90.06 106 LYS A N 1
ATOM 893 C CA . LYS A 1 106 ? 17.912 4.660 -11.949 1.00 90.06 106 LYS A CA 1
ATOM 894 C C . LYS A 1 106 ? 16.967 5.225 -13.003 1.00 90.06 106 LYS A C 1
ATOM 896 O O . LYS A 1 106 ? 17.394 5.971 -13.886 1.00 90.06 106 LYS A O 1
ATOM 901 N N . PHE A 1 107 ? 15.687 4.881 -12.910 1.00 90.44 107 PHE A N 1
ATOM 902 C CA . PHE A 1 107 ? 14.643 5.400 -13.790 1.00 90.44 107 PHE A CA 1
ATOM 903 C C . PHE A 1 107 ? 13.567 6.079 -12.958 1.00 90.44 107 PHE A C 1
ATOM 905 O O . PHE A 1 107 ? 13.002 5.446 -12.079 1.00 90.44 107 PHE A O 1
ATOM 912 N N . LYS A 1 108 ? 13.267 7.346 -13.257 1.00 89.00 108 LYS A N 1
ATOM 913 C CA . LYS A 1 108 ? 12.160 8.082 -12.640 1.00 89.00 108 LYS A CA 1
ATOM 914 C C . LYS A 1 108 ? 11.077 8.374 -13.675 1.00 89.00 108 LYS A C 1
ATOM 916 O O . LYS A 1 108 ? 11.389 8.860 -14.773 1.00 89.00 108 LYS A O 1
ATOM 921 N N . PHE A 1 109 ? 9.841 8.082 -13.301 1.00 86.31 109 PHE A N 1
ATOM 922 C CA . PHE A 1 109 ? 8.613 8.376 -14.027 1.00 86.31 109 PHE A CA 1
ATOM 923 C C . PHE A 1 109 ? 7.643 9.078 -13.080 1.00 86.31 109 PHE A C 1
ATOM 925 O O . PHE A 1 109 ? 7.790 8.994 -11.868 1.00 86.31 109 PHE A O 1
ATOM 932 N N . GLY A 1 110 ? 6.675 9.784 -13.636 1.00 82.50 110 GLY A N 1
ATOM 933 C CA . GLY A 1 110 ? 5.578 10.354 -12.869 1.00 82.50 110 GLY A CA 1
ATOM 934 C C . GLY A 1 110 ? 4.402 10.613 -13.786 1.00 82.50 110 GLY A C 1
ATOM 935 O O . GLY A 1 110 ? 4.556 10.494 -15.008 1.00 82.50 110 GLY A O 1
ATOM 936 N N . GLY A 1 111 ? 3.261 10.962 -13.223 1.00 79.69 111 GLY A N 1
ATOM 937 C CA . GLY A 1 111 ? 2.044 11.212 -13.975 1.00 79.69 111 GLY A CA 1
ATOM 938 C C . GLY A 1 111 ? 0.903 11.648 -13.074 1.00 79.69 111 GLY A C 1
ATOM 939 O O . GLY A 1 111 ? 1.125 12.033 -11.934 1.00 79.69 111 GLY A O 1
ATOM 940 N N . TYR A 1 112 ? -0.292 11.580 -13.643 1.00 77.00 112 TYR A N 1
ATOM 941 C CA . TYR A 1 112 ? -1.551 11.969 -13.021 1.00 77.00 112 TYR A CA 1
ATOM 942 C C . TYR A 1 112 ? -2.408 10.715 -12.853 1.00 77.00 112 TYR A C 1
ATOM 944 O O . TYR A 1 112 ? -2.306 9.813 -13.699 1.00 77.00 112 TYR A O 1
ATOM 952 N N . ASN A 1 113 ? -3.229 10.635 -11.808 1.00 74.94 113 ASN A N 1
ATOM 953 C CA . ASN A 1 113 ? -4.282 9.627 -11.739 1.00 74.94 113 ASN A CA 1
ATOM 954 C C . ASN A 1 113 ? -5.428 10.026 -12.685 1.00 74.94 113 ASN A C 1
ATOM 956 O O . ASN A 1 113 ? -6.016 11.103 -12.571 1.00 74.94 113 ASN A O 1
ATOM 960 N N . VAL A 1 114 ? -5.677 9.196 -13.700 1.00 69.31 114 VAL A N 1
ATOM 961 C CA . VAL A 1 114 ? -6.534 9.534 -14.846 1.00 69.31 114 VAL A CA 1
ATOM 962 C C . VAL A 1 114 ? -7.276 8.312 -15.367 1.00 69.31 114 VAL A C 1
ATOM 964 O O . VAL A 1 114 ? -6.695 7.260 -15.605 1.00 69.31 114 VAL A O 1
ATOM 967 N N . PHE A 1 115 ? -8.569 8.456 -15.643 1.00 58.34 115 PHE A N 1
ATOM 968 C CA . PHE A 1 115 ? -9.344 7.391 -16.283 1.00 58.34 115 PHE A CA 1
ATOM 969 C C . PHE A 1 115 ? -8.925 7.185 -17.762 1.00 58.34 115 PHE A C 1
ATOM 971 O O . PHE A 1 115 ? -8.733 8.175 -18.478 1.00 58.34 115 PHE A O 1
ATOM 978 N N . PRO A 1 116 ? -8.851 5.938 -18.286 1.00 59.34 116 PRO A N 1
ATOM 979 C CA . PRO A 1 116 ? -9.169 4.663 -17.631 1.00 59.34 116 PRO A CA 1
ATOM 980 C C . PRO A 1 116 ? -7.975 3.959 -16.979 1.00 59.34 116 PRO A C 1
ATOM 982 O O . PRO A 1 116 ? -8.197 2.998 -16.254 1.00 59.34 116 PRO A O 1
ATOM 985 N N . ASP A 1 117 ? -6.736 4.387 -17.249 1.00 62.41 117 ASP A N 1
ATOM 986 C CA . ASP A 1 117 ? -5.554 3.843 -16.570 1.00 62.41 117 ASP A CA 1
ATOM 987 C C . ASP A 1 117 ? -5.438 4.513 -15.193 1.00 62.41 117 ASP A C 1
ATOM 989 O O . ASP A 1 117 ? -4.594 5.392 -14.991 1.00 62.41 117 ASP A O 1
ATOM 993 N N . ASN A 1 118 ? -6.317 4.127 -14.265 1.00 66.12 118 ASN A N 1
ATOM 994 C CA . ASN A 1 118 ? -6.241 4.646 -12.914 1.00 66.12 118 ASN A CA 1
ATOM 995 C C . ASN A 1 118 ? -5.006 4.053 -12.218 1.00 66.12 118 ASN A C 1
ATOM 997 O O . ASN A 1 118 ? -4.523 2.935 -12.435 1.00 66.12 118 ASN A O 1
ATOM 1001 N N . PHE A 1 119 ? -4.428 4.888 -11.397 1.00 68.19 119 PHE A N 1
ATOM 1002 C CA . PHE A 1 119 ? -3.305 4.558 -10.570 1.00 68.19 119 PHE A CA 1
ATOM 1003 C C . PHE A 1 119 ? -3.655 3.494 -9.527 1.00 68.19 119 PHE A C 1
ATOM 1005 O O . PHE A 1 119 ? -2.836 2.624 -9.229 1.00 68.19 119 PHE A O 1
ATOM 1012 N N . ASP A 1 120 ? -4.907 3.486 -9.084 1.00 68.00 120 ASP A N 1
ATOM 1013 C CA . ASP A 1 120 ? -5.466 2.484 -8.182 1.00 68.00 120 ASP A CA 1
ATOM 1014 C C . ASP A 1 120 ? -5.384 1.068 -8.766 1.00 68.00 120 ASP A C 1
ATOM 1016 O O . ASP A 1 120 ? -5.038 0.122 -8.054 1.00 68.00 120 ASP A O 1
ATOM 1020 N N . ASP A 1 121 ? -5.596 0.893 -10.076 1.00 68.38 121 ASP A N 1
ATOM 1021 C CA . ASP A 1 121 ? -5.435 -0.394 -10.760 1.00 68.38 121 ASP A CA 1
ATOM 1022 C C . ASP A 1 121 ? -3.971 -0.821 -10.754 1.00 68.38 121 ASP A C 1
ATOM 1024 O O . ASP A 1 121 ? -3.684 -2.019 -10.680 1.00 68.38 121 ASP A O 1
ATOM 1028 N N . MET A 1 122 ? -3.021 0.120 -10.815 1.00 73.69 122 MET A N 1
ATOM 1029 C CA . MET A 1 122 ? -1.605 -0.199 -10.647 1.00 73.69 122 MET A CA 1
ATOM 1030 C C . MET A 1 122 ? -1.311 -0.636 -9.216 1.00 73.69 122 MET A C 1
ATOM 1032 O O . MET A 1 122 ? -0.640 -1.657 -9.056 1.00 73.69 122 MET A O 1
ATOM 1036 N N . LEU A 1 123 ? -1.789 0.091 -8.206 1.00 72.88 123 LEU A N 1
ATOM 1037 C CA . LEU A 1 123 ? -1.585 -0.269 -6.803 1.00 72.88 123 LEU A CA 1
ATOM 1038 C C . LEU A 1 123 ? -2.172 -1.661 -6.527 1.00 72.88 123 LEU A C 1
ATOM 1040 O O . LEU A 1 123 ? -1.439 -2.582 -6.157 1.00 72.88 123 LEU A O 1
ATOM 1044 N N . THR A 1 124 ? -3.429 -1.877 -6.913 1.00 70.06 124 THR A N 1
ATOM 1045 C CA . THR A 1 124 ? -4.132 -3.168 -6.858 1.00 70.06 124 THR A CA 1
ATOM 1046 C C . THR A 1 124 ? -3.364 -4.257 -7.604 1.00 70.06 124 THR A C 1
ATOM 1048 O O . THR A 1 124 ? -3.107 -5.349 -7.083 1.00 70.06 124 THR A O 1
ATOM 1051 N N . THR A 1 125 ? -2.929 -3.969 -8.834 1.00 68.62 125 THR A N 1
ATOM 1052 C CA . THR A 1 125 ? -2.144 -4.903 -9.642 1.00 68.62 125 THR A CA 1
ATOM 1053 C C . THR A 1 125 ? -0.859 -5.265 -8.916 1.00 68.62 125 THR A C 1
ATOM 1055 O O . THR A 1 125 ? -0.512 -6.441 -8.839 1.00 68.62 125 THR A O 1
ATOM 1058 N N . LEU A 1 126 ? -0.145 -4.305 -8.352 1.00 68.31 126 LEU A N 1
ATOM 1059 C CA . LEU A 1 126 ? 1.115 -4.536 -7.660 1.00 68.31 126 LEU A CA 1
ATOM 1060 C C . LEU A 1 126 ? 0.922 -5.075 -6.232 1.00 68.31 126 LEU A C 1
ATOM 1062 O O . LEU A 1 126 ? 1.916 -5.404 -5.591 1.00 68.31 126 LEU A O 1
ATOM 1066 N N . LYS A 1 127 ? -0.331 -5.270 -5.787 1.00 66.12 127 LYS A N 1
ATOM 1067 C CA . LYS A 1 127 ? -0.702 -5.605 -4.401 1.00 66.12 127 LYS A CA 1
ATOM 1068 C C . LYS A 1 127 ? -0.138 -4.601 -3.393 1.00 66.12 127 LYS A C 1
ATOM 1070 O O . LYS A 1 127 ? 0.212 -4.963 -2.272 1.00 66.12 127 LYS A O 1
ATOM 1075 N N . ILE A 1 128 ? -0.009 -3.363 -3.839 1.00 62.97 128 ILE A N 1
ATOM 1076 C CA . ILE A 1 128 ? 0.261 -2.207 -3.006 1.00 62.97 128 ILE A CA 1
ATOM 1077 C C . ILE A 1 128 ? -1.104 -1.804 -2.494 1.00 62.97 128 ILE A C 1
ATOM 1079 O O . ILE A 1 128 ? -2.012 -1.616 -3.300 1.00 62.97 128 ILE A O 1
ATOM 1083 N N . LYS A 1 129 ? -1.268 -1.756 -1.179 1.00 54.88 129 LYS A N 1
ATOM 1084 C CA . LYS A 1 129 ? -2.512 -1.267 -0.604 1.00 54.88 129 LYS A CA 1
ATOM 1085 C C . LYS A 1 129 ? -2.504 0.254 -0.764 1.00 54.88 129 LYS A C 1
ATOM 1087 O O . LYS A 1 129 ? -1.570 0.876 -0.268 1.00 54.88 129 LYS A O 1
ATOM 1092 N N . PRO A 1 130 ? -3.448 0.851 -1.507 1.00 50.59 130 PRO A N 1
ATOM 1093 C CA . PRO A 1 130 ? -3.659 2.289 -1.432 1.00 50.59 130 PRO A CA 1
ATOM 1094 C C . PRO A 1 130 ? -4.086 2.630 -0.008 1.00 50.59 130 PRO A C 1
ATOM 1096 O O . PRO A 1 130 ? -4.908 1.898 0.556 1.00 50.59 130 PRO A O 1
ATOM 1099 N N . PHE A 1 131 ? -3.607 3.755 0.524 1.00 46.94 131 PHE A N 1
ATOM 1100 C CA . PHE A 1 131 ? -4.020 4.272 1.834 1.00 46.94 131 PHE A CA 1
ATOM 1101 C C . PHE A 1 131 ? -5.555 4.424 1.931 1.00 46.94 131 PHE A C 1
ATOM 1103 O O . PHE A 1 131 ? -6.134 4.291 3.001 1.00 46.94 131 PHE A O 1
ATOM 1110 N N . HIS A 1 132 ? -6.244 4.588 0.793 1.00 48.56 132 HIS A N 1
ATOM 1111 C CA . HIS A 1 132 ? -7.670 4.914 0.747 1.00 48.56 132 HIS A CA 1
ATOM 1112 C C . HIS A 1 132 ? -8.649 3.784 0.370 1.00 48.56 132 HIS A C 1
ATOM 1114 O O . HIS A 1 132 ? -9.831 4.081 0.203 1.00 48.56 132 HIS A O 1
ATOM 1120 N N . SER A 1 133 ? -8.243 2.514 0.188 1.00 40.75 133 SER A N 1
ATOM 1121 C CA . SER A 1 133 ? -9.150 1.567 -0.515 1.00 40.75 133 SER A CA 1
ATOM 1122 C C . SER A 1 133 ? -9.477 0.211 0.108 1.00 40.75 133 SER A C 1
ATOM 1124 O O . SER A 1 133 ? -10.349 -0.467 -0.437 1.00 40.75 133 SER A O 1
ATOM 1126 N N . GLU A 1 134 ? -8.922 -0.198 1.252 1.00 42.00 134 GLU A N 1
ATOM 1127 C CA . GLU A 1 134 ? -9.377 -1.449 1.878 1.00 42.00 134 GLU A CA 1
ATOM 1128 C C . GLU A 1 134 ? -9.681 -1.311 3.369 1.00 42.00 134 GLU A C 1
ATOM 1130 O O . GLU A 1 134 ? -8.797 -1.263 4.216 1.00 42.00 134 GLU A O 1
ATOM 1135 N N . ARG A 1 135 ? -10.993 -1.329 3.633 1.00 52.81 135 ARG A N 1
ATOM 1136 C CA . ARG A 1 135 ? -11.690 -1.779 4.846 1.00 52.81 135 ARG A CA 1
ATOM 1137 C C . ARG A 1 135 ? -10.797 -2.684 5.702 1.00 52.81 135 ARG A C 1
ATOM 1139 O O . ARG A 1 135 ? -10.601 -3.857 5.372 1.00 52.81 135 ARG A O 1
ATOM 1146 N N . TYR A 1 136 ? -10.257 -2.145 6.790 1.00 49.28 136 TYR A N 1
ATOM 1147 C CA . TYR A 1 136 ? -9.498 -2.947 7.733 1.00 49.28 136 TYR A CA 1
ATOM 1148 C C . TYR A 1 136 ? -10.473 -3.692 8.640 1.00 49.28 136 TYR A C 1
ATOM 1150 O O . TYR A 1 136 ? -11.114 -3.082 9.486 1.00 49.28 136 TYR A O 1
ATOM 1158 N N . THR A 1 137 ? -10.587 -5.008 8.457 1.00 57.34 137 THR A N 1
ATOM 1159 C CA . THR A 1 137 ? -11.309 -5.850 9.413 1.00 57.34 137 THR A CA 1
ATOM 1160 C C . THR A 1 137 ? -10.409 -6.193 10.576 1.00 57.34 137 THR A C 1
ATOM 1162 O O . THR A 1 137 ? -9.425 -6.923 10.416 1.00 57.34 137 THR A O 1
ATOM 1165 N N . PHE A 1 138 ? -10.767 -5.682 11.749 1.00 70.44 138 PHE A N 1
ATOM 1166 C CA . PHE A 1 138 ? -10.021 -5.940 12.968 1.00 70.44 138 PHE A CA 1
ATOM 1167 C C . PHE A 1 138 ? -10.187 -7.399 13.413 1.00 70.44 138 PHE A C 1
ATOM 1169 O O . PHE A 1 138 ? -11.302 -7.894 13.586 1.00 70.44 138 PHE A O 1
ATOM 1176 N N . LYS A 1 139 ? -9.081 -8.116 13.614 1.00 76.69 139 LYS A N 1
ATOM 1177 C CA . LYS A 1 139 ? -9.079 -9.535 14.008 1.00 76.69 139 LYS A CA 1
ATOM 1178 C C . LYS A 1 139 ? -9.015 -9.722 15.520 1.00 76.69 139 LYS A C 1
ATOM 1180 O O . LYS A 1 139 ? -9.393 -10.788 16.008 1.00 76.69 139 LYS A O 1
ATOM 1185 N N . SER A 1 140 ? -8.526 -8.729 16.261 1.00 81.50 140 SER A N 1
ATOM 1186 C CA . SER A 1 140 ? -8.441 -8.758 17.723 1.00 81.50 140 SER A CA 1
ATOM 1187 C C . SER A 1 140 ? -8.340 -7.355 18.329 1.00 81.50 140 SER A C 1
ATOM 1189 O O . SER A 1 140 ? -7.953 -6.401 17.655 1.00 81.50 140 SER A O 1
ATOM 1191 N N . LEU A 1 141 ? -8.646 -7.254 19.628 1.00 83.44 141 LEU A N 1
ATOM 1192 C CA . LEU A 1 141 ? -8.458 -6.024 20.402 1.00 83.44 141 LEU A CA 1
ATOM 1193 C C . LEU A 1 141 ? -6.987 -5.584 20.408 1.00 83.44 141 LEU A C 1
ATOM 1195 O O . LEU A 1 141 ? -6.711 -4.390 20.365 1.00 83.44 141 LEU A O 1
ATOM 1199 N N . ASP A 1 142 ? -6.056 -6.542 20.441 1.00 81.44 142 ASP A N 1
ATOM 1200 C CA . ASP A 1 142 ? -4.620 -6.258 20.394 1.00 81.44 142 ASP A CA 1
ATOM 1201 C C . ASP A 1 142 ? -4.209 -5.636 19.050 1.00 81.44 142 ASP A C 1
ATOM 1203 O O . ASP A 1 142 ? -3.454 -4.671 19.045 1.00 81.44 142 ASP A O 1
ATOM 1207 N N . GLU A 1 143 ? -4.745 -6.126 17.924 1.00 75.19 143 GLU A N 1
ATOM 1208 C CA . GLU A 1 143 ? -4.487 -5.541 16.598 1.00 75.19 143 GLU A CA 1
ATOM 1209 C C . GLU A 1 143 ? -5.100 -4.137 16.491 1.00 75.19 143 GLU A C 1
ATOM 1211 O O . GLU A 1 143 ? -4.444 -3.213 16.028 1.00 75.19 143 GLU A O 1
ATOM 1216 N N . PHE A 1 144 ? -6.326 -3.938 16.987 1.00 79.75 144 PHE A N 1
ATOM 1217 C CA . PHE A 1 144 ? -6.952 -2.612 17.040 1.00 79.75 144 PHE A CA 1
ATOM 1218 C C . PHE A 1 144 ? -6.143 -1.623 17.889 1.00 79.75 144 PHE A C 1
ATOM 1220 O O . PHE A 1 144 ? -5.928 -0.484 17.485 1.00 79.75 144 PHE A O 1
ATOM 1227 N N . LYS A 1 145 ? -5.655 -2.065 19.052 1.00 82.56 145 LYS A N 1
ATOM 1228 C CA . LYS A 1 145 ? -4.794 -1.267 19.926 1.00 82.56 145 LYS A CA 1
ATOM 1229 C C . LYS A 1 145 ? -3.487 -0.881 19.230 1.00 82.56 145 LYS A C 1
ATOM 1231 O O . LYS A 1 145 ? -3.118 0.287 19.285 1.00 82.56 145 LYS A O 1
ATOM 1236 N N . GLU A 1 146 ? -2.818 -1.839 18.589 1.00 76.19 146 GLU A N 1
ATOM 1237 C CA . GLU A 1 146 ? -1.566 -1.600 17.862 1.00 76.19 146 GLU A CA 1
ATOM 1238 C C . GLU A 1 146 ? -1.763 -0.550 16.762 1.00 76.19 146 GLU A C 1
ATOM 1240 O O . GLU A 1 146 ? -0.966 0.375 16.664 1.00 76.19 146 GLU A O 1
ATOM 1245 N N . LEU A 1 147 ? -2.864 -0.628 16.005 1.00 70.69 147 LEU A N 1
ATOM 1246 C CA . LEU A 1 147 ? -3.193 0.339 14.951 1.00 70.69 147 LEU A CA 1
ATOM 1247 C C . LEU A 1 147 ? -3.402 1.762 15.492 1.00 70.69 147 LEU A C 1
ATOM 1249 O O . LEU A 1 147 ? -2.909 2.721 14.905 1.00 70.69 147 LEU A O 1
ATOM 1253 N N . VAL A 1 148 ? -4.076 1.914 16.636 1.00 76.38 148 VAL A N 1
ATOM 1254 C CA . VAL A 1 148 ? -4.212 3.230 17.285 1.00 76.38 148 VAL A CA 1
ATOM 1255 C C . VAL A 1 148 ? -2.859 3.724 17.818 1.00 76.38 148 VAL A C 1
ATOM 1257 O O . VAL A 1 148 ? -2.550 4.904 17.692 1.00 76.38 148 VAL A O 1
ATOM 1260 N N . GLU A 1 149 ? -2.024 2.840 18.381 1.00 73.19 149 GLU A N 1
ATOM 1261 C CA . GLU A 1 149 ? -0.685 3.187 18.894 1.00 73.19 149 GLU A CA 1
ATOM 1262 C C . GLU A 1 149 ? 0.295 3.641 17.803 1.00 73.19 149 GLU A C 1
ATOM 1264 O O . GLU A 1 149 ? 1.161 4.470 18.081 1.00 73.19 149 GLU A O 1
ATOM 1269 N N . ILE A 1 150 ? 0.178 3.119 16.579 1.00 66.06 150 ILE A N 1
ATOM 1270 C CA . ILE A 1 150 ? 1.007 3.552 15.441 1.00 66.06 150 ILE A CA 1
ATOM 1271 C C . ILE A 1 150 ? 0.448 4.793 14.727 1.00 66.06 150 ILE A C 1
ATOM 1273 O O . ILE A 1 150 ? 1.125 5.342 13.862 1.00 66.06 150 ILE A O 1
ATOM 1277 N N . GLY A 1 151 ? -0.726 5.287 15.142 1.00 64.75 151 GLY A N 1
ATOM 1278 C CA . GLY A 1 151 ? -1.342 6.497 14.595 1.00 64.75 151 GLY A CA 1
ATOM 1279 C C . GLY A 1 151 ? -2.139 6.261 13.313 1.00 64.75 151 GLY A C 1
ATOM 1280 O O . GLY A 1 151 ? -2.274 7.176 12.506 1.00 64.75 151 GLY A O 1
ATOM 1281 N N . TYR A 1 152 ? -2.666 5.054 13.115 1.00 64.38 152 TYR A N 1
ATOM 1282 C CA . TYR A 1 152 ? -3.489 4.735 11.957 1.00 64.38 152 TYR A CA 1
ATOM 1283 C C . TYR A 1 152 ? -4.904 5.317 12.115 1.00 64.38 152 TYR A C 1
ATOM 1285 O O . TYR A 1 152 ? -5.525 5.188 13.172 1.00 64.38 152 TYR A O 1
ATOM 1293 N N . GLU A 1 153 ? -5.431 5.933 11.055 1.00 71.25 153 GLU A N 1
ATOM 1294 C CA . GLU A 1 153 ? -6.809 6.431 11.023 1.00 71.25 153 GLU A CA 1
ATOM 1295 C C . GLU A 1 153 ? -7.793 5.254 10.918 1.00 71.25 153 GLU A C 1
ATOM 1297 O O . GLU A 1 153 ? -7.738 4.451 9.984 1.00 71.25 153 GLU A O 1
ATOM 1302 N N . LEU A 1 154 ? -8.709 5.137 11.880 1.00 74.12 154 LEU A N 1
ATOM 1303 C CA . LEU A 1 154 ? -9.645 4.021 11.977 1.00 74.12 154 LEU A CA 1
ATOM 1304 C C . LEU A 1 154 ? -11.089 4.488 12.057 1.00 74.12 154 LEU A C 1
ATOM 1306 O O . LEU A 1 154 ? -11.468 5.231 12.959 1.00 74.12 154 LEU A O 1
ATOM 1310 N N . GLN A 1 155 ? -11.926 3.932 11.182 1.00 78.38 155 GLN A N 1
ATOM 1311 C CA . GLN A 1 155 ? -13.379 4.056 11.264 1.00 78.38 155 GLN A CA 1
ATOM 1312 C C . GLN A 1 155 ? -14.003 2.755 11.762 1.00 78.38 155 GLN A C 1
ATOM 1314 O O . GLN A 1 155 ? -13.758 1.680 11.210 1.00 78.38 155 GLN A O 1
ATOM 1319 N N . PHE A 1 156 ? -14.845 2.846 12.787 1.00 77.94 156 PHE A N 1
ATOM 1320 C CA . PHE A 1 156 ? -15.543 1.701 13.358 1.00 77.94 156 PHE A CA 1
ATOM 1321 C C . PHE A 1 156 ? -16.971 2.057 13.776 1.00 77.94 156 PHE A C 1
ATOM 1323 O O . PHE A 1 156 ? -17.293 3.197 14.099 1.00 77.94 156 PHE A O 1
ATOM 1330 N N . VAL A 1 157 ? -17.849 1.060 13.786 1.00 81.25 157 VAL A N 1
ATOM 1331 C CA . VAL A 1 157 ? -19.198 1.156 14.343 1.00 81.25 157 VAL A CA 1
ATOM 1332 C C . VAL A 1 157 ? -19.176 0.570 15.739 1.00 81.25 157 VAL A C 1
ATOM 1334 O O . VAL A 1 157 ? -18.851 -0.604 15.928 1.00 81.25 157 VAL A O 1
ATOM 1337 N N . LEU A 1 158 ? -19.623 1.359 16.709 1.00 83.69 158 LEU A N 1
ATOM 1338 C CA . LEU A 1 158 ? -19.927 0.869 18.044 1.00 83.69 158 LEU A CA 1
ATOM 1339 C C . LEU A 1 158 ? -21.385 1.184 18.361 1.00 83.69 158 LEU A C 1
ATOM 1341 O O . LEU A 1 158 ? -21.773 2.341 18.520 1.00 83.69 158 LEU A O 1
ATOM 1345 N N . ARG A 1 159 ? -22.201 0.126 18.456 1.00 78.44 159 ARG A N 1
ATOM 1346 C CA . ARG A 1 159 ? -23.635 0.201 18.800 1.00 78.44 159 ARG A CA 1
ATOM 1347 C C . ARG A 1 159 ? -24.449 1.130 17.889 1.00 78.44 159 ARG A C 1
ATOM 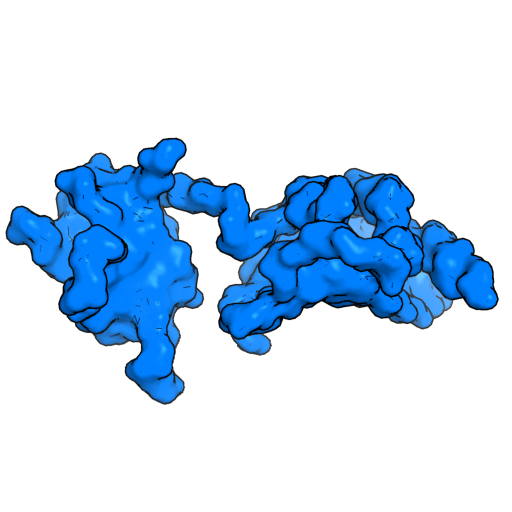1349 O O . ARG A 1 159 ? -25.360 1.813 18.350 1.00 78.44 159 ARG A O 1
ATOM 1356 N N . GLY A 1 160 ? -24.134 1.112 16.596 1.00 74.25 160 GLY A N 1
ATOM 1357 C CA . GLY A 1 160 ? -24.847 1.873 15.568 1.00 74.25 160 GLY A CA 1
ATOM 1358 C C . GLY A 1 160 ? -24.388 3.323 15.408 1.00 74.25 160 GLY A C 1
ATOM 1359 O O . GLY A 1 160 ? -24.974 4.032 14.601 1.00 74.25 160 GLY A O 1
ATOM 1360 N N . THR A 1 161 ? -23.361 3.760 16.141 1.00 79.81 161 THR A N 1
ATOM 1361 C CA . THR A 1 161 ? -22.712 5.064 15.942 1.00 79.81 161 THR A CA 1
ATOM 1362 C C . THR A 1 161 ? -21.387 4.874 15.214 1.00 79.81 161 THR A C 1
ATOM 1364 O O . THR A 1 161 ? -20.624 3.973 15.579 1.00 79.81 161 THR A O 1
ATOM 1367 N N . CYS A 1 162 ? -21.135 5.709 14.202 1.00 80.56 162 CYS A N 1
ATOM 1368 C CA . CYS A 1 162 ? -19.829 5.816 13.558 1.00 80.56 162 CYS A CA 1
ATOM 1369 C C . CYS A 1 162 ? -18.842 6.459 14.513 1.00 80.56 162 CYS A C 1
ATOM 1371 O O . CYS A 1 162 ? -19.164 7.461 15.145 1.00 80.56 162 CYS A O 1
ATOM 1373 N N . TRP A 1 163 ? -17.636 5.932 14.558 1.00 81.31 163 TRP A N 1
ATOM 1374 C CA . TRP A 1 163 ? -16.525 6.554 15.241 1.00 81.31 163 TRP A CA 1
ATOM 1375 C C . TRP A 1 163 ? -15.340 6.587 14.298 1.00 81.31 163 TRP A C 1
ATOM 1377 O O . TRP A 1 163 ? -15.010 5.573 13.686 1.00 81.31 163 TRP A O 1
ATOM 1387 N N . LEU A 1 164 ? -14.712 7.749 14.209 1.00 79.69 164 LEU A N 1
ATOM 1388 C CA . LEU A 1 164 ? -13.395 7.925 13.621 1.00 79.69 164 LEU A CA 1
ATOM 1389 C C . LEU A 1 164 ? -12.415 8.123 14.776 1.00 79.69 164 LEU A C 1
ATOM 1391 O O . LEU A 1 164 ? -12.692 8.933 15.660 1.00 79.69 164 LEU A O 1
ATOM 1395 N N . VAL A 1 165 ? -11.313 7.376 14.791 1.00 80.44 165 VAL A N 1
ATOM 1396 C CA . VAL A 1 165 ? -10.158 7.653 15.648 1.00 80.44 165 VAL A CA 1
ATOM 1397 C C . VAL A 1 165 ? -8.936 7.913 14.780 1.00 80.44 165 VAL A C 1
ATOM 1399 O O . VAL A 1 165 ? -8.622 7.120 13.898 1.00 80.44 165 VAL A O 1
ATOM 1402 N N . GLU A 1 166 ? -8.266 9.032 15.020 1.00 74.06 166 GLU A N 1
ATOM 1403 C CA . GLU A 1 166 ? -7.139 9.514 14.218 1.00 74.06 166 GLU A CA 1
ATOM 1404 C C . GLU A 1 166 ? -6.041 10.093 15.124 1.00 74.06 166 GLU A C 1
ATOM 1406 O O . GLU A 1 166 ? -6.326 10.476 16.268 1.00 74.06 166 GLU A O 1
ATOM 1411 N N . PRO A 1 167 ? -4.776 10.137 14.676 1.00 73.75 167 PRO A N 1
ATOM 1412 C CA . PRO A 1 167 ? -3.716 10.813 15.417 1.00 73.75 167 PRO A CA 1
ATOM 1413 C C . PRO A 1 167 ? -4.022 12.311 15.563 1.00 73.75 167 PRO A C 1
ATOM 1415 O O . PRO A 1 167 ? -4.528 12.954 14.650 1.00 73.75 167 PRO A O 1
ATOM 1418 N N . SER A 1 168 ? -3.707 12.890 16.723 1.00 71.62 168 SER A N 1
ATOM 1419 C CA . SER A 1 168 ? -3.874 14.329 16.947 1.00 71.62 168 SER A CA 1
ATOM 1420 C C . SER A 1 168 ? -2.691 15.117 16.394 1.00 71.62 168 SER A C 1
ATOM 1422 O O . SER A 1 168 ? -1.549 14.914 16.811 1.00 71.62 168 SER A O 1
ATOM 1424 N N . ASP A 1 169 ? -2.975 16.119 15.566 1.00 62.41 169 ASP A N 1
ATOM 1425 C CA . ASP A 1 169 ? -1.975 17.079 15.080 1.00 62.41 169 ASP A CA 1
ATOM 1426 C C . ASP A 1 169 ? -1.546 18.112 16.145 1.00 62.41 169 ASP A C 1
ATOM 1428 O O . ASP A 1 169 ? -0.620 18.908 15.941 1.00 62.41 169 ASP A O 1
ATOM 1432 N N . TYR A 1 170 ? -2.194 18.120 17.313 1.00 53.88 170 TYR A N 1
ATOM 1433 C CA . TYR A 1 170 ? -1.960 19.102 18.369 1.00 53.88 170 TYR A CA 1
ATOM 1434 C C . TYR A 1 170 ? -0.884 18.636 19.365 1.00 53.88 170 TYR A C 1
ATOM 1436 O O . TYR A 1 170 ? -1.172 18.291 20.507 1.00 53.88 170 TYR A O 1
ATOM 1444 N N . GLY A 1 171 ? 0.398 18.686 18.983 1.00 49.53 171 GLY A N 1
ATOM 1445 C CA . GLY A 1 171 ? 1.494 18.546 19.954 1.00 49.53 171 GLY A CA 1
ATOM 1446 C C . GLY A 1 171 ? 2.862 18.176 19.377 1.00 49.53 171 GLY A C 1
ATOM 1447 O O . GLY A 1 171 ? 2.971 17.484 18.378 1.00 49.53 171 GLY A O 1
ATOM 1448 N N . ILE A 1 172 ? 3.935 18.601 20.058 1.00 44.81 172 ILE A N 1
ATOM 1449 C CA . ILE A 1 172 ? 5.343 18.295 19.705 1.00 44.81 172 ILE A CA 1
ATOM 1450 C C . ILE A 1 172 ? 5.689 16.799 19.919 1.00 44.81 172 ILE A C 1
ATOM 1452 O O . ILE A 1 172 ? 6.727 16.334 19.455 1.00 44.81 172 ILE A O 1
ATOM 1456 N N . ASP A 1 173 ? 4.813 16.040 20.588 1.00 51.53 173 ASP A N 1
ATOM 1457 C CA . ASP A 1 173 ? 4.963 14.602 20.869 1.00 51.53 173 ASP A CA 1
ATOM 1458 C C . ASP A 1 173 ? 3.658 13.833 20.547 1.00 51.53 173 ASP A C 1
ATOM 1460 O O . ASP A 1 173 ? 3.194 12.993 21.316 1.00 51.53 173 ASP A O 1
ATOM 1464 N N . SER A 1 174 ? 3.047 14.155 19.397 1.00 51.78 174 SER A N 1
ATOM 1465 C CA . SER A 1 174 ? 1.743 13.673 18.889 1.00 51.78 174 SER A CA 1
ATOM 1466 C C . SER A 1 174 ? 1.575 12.156 18.749 1.00 51.78 174 SER A C 1
ATOM 1468 O O . SER A 1 174 ? 0.464 11.681 18.556 1.00 51.78 174 SER A O 1
ATOM 1470 N N . ARG A 1 175 ? 2.642 11.367 18.915 1.00 51.25 175 ARG A N 1
ATOM 1471 C CA . ARG A 1 175 ? 2.661 9.908 18.686 1.00 51.25 175 ARG A CA 1
ATOM 1472 C C . ARG A 1 175 ? 1.779 9.075 19.622 1.00 51.25 175 ARG A C 1
ATOM 1474 O O . ARG A 1 175 ? 1.675 7.876 19.424 1.00 51.25 175 ARG A O 1
ATOM 1481 N N . HIS A 1 176 ? 1.190 9.682 20.647 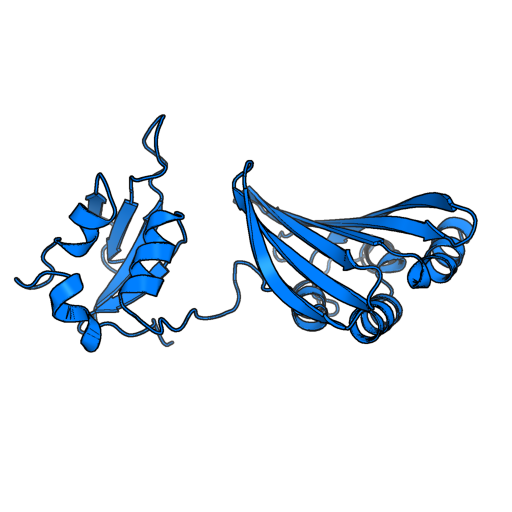1.00 54.03 176 HIS A N 1
ATOM 1482 C CA . HIS A 1 176 ? 0.266 8.998 21.557 1.00 54.03 176 HIS A CA 1
ATOM 1483 C C . HIS A 1 176 ? -1.079 9.718 21.662 1.00 54.03 176 HIS A C 1
ATOM 1485 O O . HIS A 1 176 ? -2.001 9.201 22.281 1.00 54.03 176 HIS A O 1
ATOM 1491 N N . LEU A 1 177 ? -1.210 10.904 21.066 1.00 63.25 177 LEU A N 1
ATOM 1492 C CA . LEU A 1 177 ? -2.455 11.647 21.127 1.00 63.25 177 LEU A CA 1
ATOM 1493 C C . LEU A 1 177 ? -3.382 11.118 20.034 1.00 63.25 177 LEU A C 1
ATOM 1495 O O . LEU A 1 177 ? -3.010 11.146 18.865 1.00 63.25 177 LEU A O 1
ATOM 1499 N N . CYS A 1 178 ? -4.585 10.677 20.393 1.00 71.19 178 CYS A N 1
ATOM 1500 C CA . CYS A 1 178 ? -5.615 10.353 19.409 1.00 71.19 178 CYS A CA 1
ATOM 1501 C C . CYS A 1 178 ? -6.883 11.161 19.666 1.00 71.19 178 CYS A C 1
ATOM 1503 O O . CYS A 1 178 ? -7.225 11.476 20.809 1.00 71.19 178 CYS A O 1
ATOM 1505 N N . ILE A 1 179 ? -7.579 11.494 18.591 1.00 71.69 179 ILE A N 1
ATOM 1506 C CA . ILE A 1 179 ? -8.870 12.164 18.603 1.00 71.69 179 ILE A CA 1
ATOM 1507 C C . ILE A 1 179 ? -9.914 11.129 18.222 1.00 71.69 179 ILE A C 1
ATOM 1509 O O . ILE A 1 179 ? -9.728 10.441 17.226 1.00 71.69 179 ILE A O 1
ATOM 1513 N N . ALA A 1 180 ? -11.006 11.023 18.984 1.00 73.44 180 ALA A N 1
ATOM 1514 C CA . ALA A 1 180 ? -12.198 10.325 18.517 1.00 73.44 180 ALA A CA 1
ATOM 1515 C C . ALA A 1 180 ? -13.336 11.308 18.251 1.00 73.44 180 ALA A C 1
ATOM 1517 O O . ALA A 1 180 ? -13.655 12.144 19.106 1.00 73.44 180 ALA A O 1
ATOM 1518 N N . CYS A 1 181 ? -13.983 11.162 17.099 1.00 76.00 181 CYS A N 1
ATOM 1519 C CA . CYS A 1 181 ? -15.161 11.935 16.737 1.00 76.00 181 CYS A CA 1
ATOM 1520 C C . CYS A 1 181 ? -16.303 11.033 16.260 1.00 76.00 181 CYS A C 1
ATOM 1522 O O . CYS A 1 181 ? -16.100 9.925 15.759 1.00 76.00 181 CYS A O 1
ATOM 1524 N N . ASP A 1 182 ? -17.523 11.524 16.465 1.00 76.88 182 ASP A N 1
ATOM 1525 C CA . ASP A 1 182 ? -18.725 10.989 15.835 1.00 76.88 182 ASP A CA 1
ATOM 1526 C C . ASP A 1 182 ? -18.953 11.839 14.577 1.00 76.88 182 ASP A C 1
ATOM 1528 O O . ASP A 1 182 ? -19.360 12.994 14.715 1.00 76.88 182 ASP A O 1
ATOM 1532 N N . PRO A 1 183 ? -18.667 11.335 13.363 1.00 60.44 183 PRO A N 1
ATOM 1533 C CA . PRO A 1 183 ? -18.736 12.131 12.140 1.00 60.44 183 PRO A CA 1
ATOM 1534 C C . PRO A 1 183 ? -20.154 12.618 11.807 1.00 60.44 183 PRO A C 1
ATOM 1536 O O . PRO A 1 183 ? -20.306 13.512 10.979 1.00 60.44 183 PRO A O 1
ATOM 1539 N N . GLU A 1 184 ? -21.199 12.085 12.452 1.00 66.00 184 GLU A N 1
ATOM 1540 C CA . GLU A 1 184 ? -22.567 12.610 12.330 1.00 66.00 184 GLU A CA 1
ATOM 1541 C C . GLU A 1 184 ? -22.838 13.798 13.274 1.00 66.00 184 GLU A C 1
ATOM 1543 O O . GLU A 1 184 ? -23.889 14.441 13.190 1.00 66.00 184 GLU A O 1
ATOM 1548 N N . LYS A 1 185 ? -21.903 14.110 14.178 1.00 69.50 185 LYS A N 1
ATOM 1549 C CA . LYS A 1 185 ? -21.956 15.243 15.104 1.00 69.50 185 LYS A CA 1
ATOM 1550 C C . LYS A 1 185 ? -20.755 16.153 14.867 1.00 69.50 185 LYS A C 1
ATOM 1552 O O . LYS A 1 185 ? -19.719 15.985 15.500 1.00 69.50 185 LYS A O 1
ATOM 1557 N N . GLU A 1 186 ? -20.950 17.163 14.019 1.00 54.56 186 GLU A N 1
ATOM 1558 C CA . GLU A 1 186 ? -19.918 18.119 13.567 1.00 54.56 186 GLU A CA 1
ATOM 1559 C C . GLU A 1 186 ? -19.074 18.762 14.696 1.00 54.56 186 GLU A C 1
ATOM 1561 O O . GLU A 1 186 ? -17.947 19.170 14.440 1.00 54.56 186 GLU A O 1
ATOM 1566 N N . ASP A 1 187 ? -19.567 18.794 15.943 1.00 60.91 187 ASP A N 1
ATOM 1567 C CA . ASP A 1 187 ? -18.889 19.397 17.104 1.00 60.91 187 ASP A CA 1
ATOM 1568 C C . ASP A 1 187 ? -18.440 18.389 18.192 1.00 60.91 187 ASP A C 1
ATOM 1570 O O . ASP A 1 187 ? -18.058 18.797 19.295 1.00 60.91 187 ASP A O 1
ATOM 1574 N N . PHE A 1 188 ? -18.516 17.070 17.959 1.00 68.38 188 PHE A N 1
ATOM 1575 C CA . PHE A 1 188 ? -18.084 16.077 18.953 1.00 68.38 188 PHE A CA 1
ATOM 1576 C C . PHE A 1 188 ? -16.649 15.616 18.702 1.00 68.38 188 PHE A C 1
ATOM 1578 O O . PHE A 1 188 ? -16.407 14.726 17.891 1.00 68.38 188 PHE A O 1
ATOM 1585 N N . LEU A 1 189 ? -15.715 16.191 19.458 1.00 78.00 189 LEU A N 1
ATOM 1586 C CA . LEU A 1 189 ? -14.298 15.847 19.423 1.00 78.00 189 LEU A CA 1
ATOM 1587 C C . LEU A 1 189 ? -13.812 15.533 20.840 1.00 78.00 189 LEU A C 1
ATOM 1589 O O . LEU A 1 189 ? -14.004 16.332 21.761 1.00 78.00 189 LEU A O 1
ATOM 1593 N N . VAL A 1 190 ? -13.198 14.364 21.026 1.00 83.50 190 VAL A N 1
ATOM 1594 C CA . VAL A 1 190 ? -12.582 13.974 22.299 1.00 83.50 190 VAL A CA 1
ATOM 1595 C C . VAL A 1 190 ? -11.121 13.636 22.065 1.00 83.50 190 VAL A C 1
ATOM 1597 O O . VAL A 1 190 ? -10.808 12.729 21.302 1.00 83.50 190 VAL A O 1
ATOM 1600 N N . GLU A 1 191 ? -10.242 14.361 22.747 1.00 85.56 191 GLU A N 1
ATOM 1601 C CA . GLU A 1 191 ? -8.803 14.115 22.740 1.00 85.56 191 GLU A CA 1
ATOM 1602 C C . GLU A 1 191 ? -8.413 13.141 23.854 1.00 85.56 191 GLU A C 1
ATOM 1604 O O . GLU A 1 191 ? -8.895 13.235 24.988 1.00 85.56 191 GLU A O 1
ATOM 1609 N N . PHE A 1 192 ? -7.493 12.237 23.534 1.00 85.81 192 PHE A N 1
ATOM 1610 C CA . PHE A 1 192 ? -6.913 11.264 24.452 1.00 85.81 192 PHE A CA 1
ATOM 1611 C C . PHE A 1 192 ? -5.398 11.382 24.416 1.00 85.81 192 PHE A C 1
ATOM 1613 O O . PHE A 1 192 ? -4.821 11.506 23.342 1.00 85.81 192 PHE A O 1
ATOM 1620 N N . LYS A 1 193 ? -4.751 11.315 25.580 1.00 83.44 193 LYS A N 1
ATOM 1621 C CA . LYS A 1 193 ? -3.292 11.435 25.728 1.00 83.44 193 LYS A CA 1
ATOM 1622 C C . LYS A 1 193 ? -2.511 10.212 25.236 1.00 83.44 193 LYS A C 1
ATOM 1624 O O . LYS A 1 193 ? -1.312 10.324 24.994 1.00 83.44 193 LYS A O 1
ATOM 1629 N N . ASP A 1 194 ? -3.169 9.055 25.234 1.00 83.94 194 ASP A N 1
ATOM 1630 C CA . ASP A 1 194 ? -2.621 7.743 24.909 1.00 83.94 194 ASP A CA 1
ATOM 1631 C C . ASP A 1 194 ? -3.746 6.764 24.525 1.00 83.94 194 ASP A C 1
ATOM 1633 O O . ASP A 1 194 ? -4.924 6.957 24.855 1.00 83.94 194 ASP A O 1
ATOM 1637 N N . THR A 1 195 ? -3.368 5.671 23.857 1.00 85.69 195 THR A N 1
ATOM 1638 C CA . THR A 1 195 ? -4.286 4.591 23.467 1.00 85.69 195 THR A CA 1
ATOM 1639 C C . THR A 1 195 ? -4.989 3.956 24.669 1.00 85.69 195 THR A C 1
ATOM 1641 O O . THR A 1 195 ? -6.120 3.481 24.560 1.00 85.69 195 THR A O 1
ATOM 1644 N N . GLU A 1 196 ? -4.362 3.948 25.849 1.00 90.69 196 GLU A N 1
ATOM 1645 C CA . GLU A 1 196 ? -4.993 3.412 27.057 1.00 90.69 196 GLU A CA 1
ATOM 1646 C C . GLU A 1 196 ? -6.159 4.290 27.520 1.00 90.69 196 GLU A C 1
ATOM 1648 O O . GLU A 1 196 ? -7.203 3.763 27.909 1.00 90.69 196 GLU A O 1
ATOM 1653 N N . GLU A 1 197 ? -6.024 5.610 27.468 1.00 90.81 197 GLU A N 1
ATOM 1654 C CA . GLU A 1 197 ? -7.083 6.555 27.801 1.00 90.81 197 GLU A CA 1
ATOM 1655 C C . GLU A 1 197 ? -8.253 6.434 26.826 1.00 90.81 197 GLU A C 1
ATOM 1657 O O . GLU A 1 197 ? -9.398 6.340 27.276 1.00 90.81 197 GLU A O 1
ATOM 1662 N N . PHE A 1 198 ? -7.965 6.311 25.528 1.00 91.00 198 PHE A N 1
ATOM 1663 C CA . PHE A 1 198 ? -8.970 6.018 24.506 1.00 91.00 198 PHE A CA 1
ATOM 1664 C C . PHE A 1 198 ? -9.714 4.709 24.795 1.00 91.00 198 PHE A C 1
ATOM 1666 O O . PHE A 1 198 ? -10.935 4.698 24.944 1.00 91.00 198 PHE A O 1
ATOM 1673 N N . LEU A 1 199 ? -9.002 3.596 24.981 1.00 91.31 199 LEU A N 1
ATOM 1674 C CA . LEU A 1 199 ? -9.628 2.291 25.224 1.00 91.31 199 LEU A CA 1
ATOM 1675 C C . LEU A 1 199 ? -10.432 2.235 26.536 1.00 91.31 199 LEU A C 1
ATOM 1677 O O . LEU A 1 199 ? -11.347 1.413 26.662 1.00 91.31 199 LEU A O 1
ATOM 1681 N N . ASN A 1 200 ? -10.092 3.075 27.518 1.00 94.31 200 ASN A N 1
ATOM 1682 C CA . ASN A 1 200 ? -10.810 3.214 28.786 1.00 94.31 200 ASN A CA 1
ATOM 1683 C C . ASN A 1 200 ? -11.955 4.240 28.735 1.00 94.31 200 ASN A C 1
ATOM 1685 O O . ASN A 1 200 ? -12.743 4.303 29.692 1.00 94.31 200 ASN A O 1
ATOM 1689 N N . TYR A 1 201 ? -12.065 5.020 27.653 1.00 91.00 201 TYR A N 1
ATOM 1690 C CA . TYR A 1 201 ? -13.133 5.989 27.449 1.00 91.00 201 TYR A CA 1
ATOM 1691 C C . TYR A 1 201 ? -14.494 5.305 27.431 1.00 91.00 201 TYR A C 1
ATOM 1693 O O . TYR A 1 201 ? -14.645 4.171 26.970 1.00 91.00 201 TYR A O 1
ATOM 1701 N N . LYS A 1 202 ? -15.503 5.988 27.978 1.00 89.38 202 LYS A N 1
ATOM 1702 C CA . LYS A 1 202 ? -16.836 5.415 28.142 1.00 89.38 202 LYS A CA 1
ATOM 1703 C C . LYS A 1 202 ? -17.790 5.916 27.079 1.00 89.38 202 LYS A C 1
ATOM 1705 O O . LYS A 1 202 ? -18.298 7.029 27.176 1.00 89.38 202 LYS A O 1
ATOM 1710 N N . ILE A 1 203 ? -18.143 5.026 26.162 1.00 84.19 203 ILE A N 1
ATOM 1711 C CA . ILE A 1 203 ? -19.262 5.218 25.243 1.00 84.19 203 ILE A CA 1
ATOM 1712 C C . ILE A 1 203 ? -20.450 4.447 25.812 1.00 84.19 203 ILE A C 1
ATOM 1714 O O . ILE A 1 203 ? -20.353 3.256 26.111 1.00 84.19 203 ILE A O 1
ATOM 1718 N N . ASN A 1 204 ? -21.570 5.144 26.024 1.00 81.19 204 ASN A N 1
ATOM 1719 C CA . ASN A 1 204 ? -22.790 4.570 26.601 1.00 81.19 204 ASN A CA 1
ATOM 1720 C C . ASN A 1 204 ? -22.567 3.854 27.953 1.00 81.19 204 ASN A C 1
ATOM 1722 O O . ASN A 1 204 ? -23.187 2.8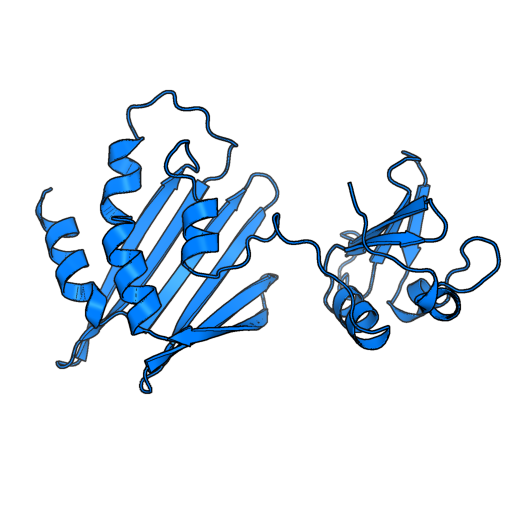33 28.253 1.00 81.19 204 ASN A O 1
ATOM 1726 N N . GLY A 1 205 ? -21.668 4.393 28.785 1.00 85.69 205 GLY A N 1
ATOM 1727 C CA . GLY A 1 205 ? -21.430 3.931 30.158 1.00 85.69 205 GLY A CA 1
ATOM 1728 C C . GLY A 1 205 ? -20.493 2.727 30.311 1.00 85.69 205 GLY A C 1
ATOM 1729 O O . GLY A 1 205 ? -20.153 2.388 31.447 1.00 85.69 205 GLY A O 1
ATOM 1730 N N . LYS A 1 206 ? -20.026 2.120 29.215 1.00 90.69 206 LYS A N 1
ATOM 1731 C CA . LYS A 1 206 ? -19.033 1.032 29.208 1.00 90.69 206 LYS A CA 1
ATOM 1732 C C . LYS A 1 206 ? -17.742 1.485 28.535 1.00 90.69 206 LYS A C 1
ATOM 1734 O O . LYS A 1 206 ? -17.785 2.357 27.673 1.00 90.69 206 LYS A O 1
ATOM 1739 N N . GLN A 1 207 ? -16.609 0.908 28.933 1.00 94.44 207 GLN A N 1
ATOM 1740 C CA . GLN A 1 207 ? -15.331 1.207 28.287 1.00 94.44 207 GLN A CA 1
ATOM 1741 C C . GLN A 1 207 ? -15.319 0.659 26.857 1.00 94.44 207 GLN A C 1
ATOM 1743 O O . GLN A 1 207 ? -15.996 -0.332 26.580 1.00 94.44 207 GLN A O 1
ATOM 1748 N N . ILE A 1 208 ? -14.569 1.282 25.948 1.00 90.94 208 ILE A N 1
ATOM 1749 C CA . ILE A 1 208 ? -14.431 0.796 24.564 1.00 90.94 208 ILE A CA 1
ATOM 1750 C C . ILE A 1 208 ? -13.870 -0.633 24.552 1.00 90.94 208 ILE A C 1
ATOM 1752 O O . ILE A 1 208 ? -14.452 -1.509 23.917 1.00 90.94 208 ILE A O 1
ATOM 1756 N N . ARG A 1 209 ? -12.823 -0.909 25.343 1.00 93.56 209 ARG A N 1
ATOM 1757 C CA . ARG A 1 209 ? -12.222 -2.257 25.453 1.00 93.56 209 ARG A CA 1
ATOM 1758 C C . ARG A 1 209 ? -13.199 -3.345 25.894 1.00 93.56 209 ARG A C 1
ATOM 1760 O O . ARG A 1 209 ? -13.141 -4.464 25.398 1.00 93.56 209 ARG A O 1
ATOM 1767 N N . ASP A 1 210 ? -14.124 -3.004 26.788 1.00 93.69 210 ASP A N 1
ATOM 1768 C CA . ASP A 1 210 ? -15.125 -3.942 27.312 1.00 93.69 210 ASP A CA 1
ATOM 1769 C C . ASP A 1 210 ? -16.264 -4.192 26.314 1.00 93.69 210 ASP A C 1
ATOM 1771 O O . ASP A 1 210 ? -17.144 -5.020 26.551 1.00 93.69 210 ASP A O 1
ATOM 1775 N N . GLN A 1 211 ? -16.288 -3.426 25.226 1.00 90.38 211 GLN A N 1
ATOM 1776 C CA . GLN A 1 211 ? -17.271 -3.501 24.155 1.00 90.38 211 GLN A CA 1
ATOM 1777 C C . GLN A 1 211 ? -16.648 -4.016 22.858 1.00 90.38 211 GLN A C 1
ATOM 1779 O O . GLN A 1 211 ? -17.265 -3.880 21.811 1.00 90.38 211 GLN A O 1
ATOM 1784 N N . TRP A 1 212 ? -15.459 -4.625 22.919 1.00 88.00 212 TRP A N 1
ATOM 1785 C CA . TRP A 1 212 ? -14.751 -5.147 21.749 1.00 88.00 212 TRP A CA 1
ATOM 1786 C C . TRP A 1 212 ? -15.626 -6.035 20.854 1.00 88.00 212 TRP A C 1
ATOM 1788 O O . TRP A 1 212 ? -15.649 -5.858 19.645 1.00 88.00 212 TRP A O 1
ATOM 1798 N N . GLU A 1 213 ? -16.396 -6.951 21.448 1.00 87.00 213 GLU A N 1
ATOM 1799 C CA . GLU A 1 213 ? -17.286 -7.850 20.698 1.00 87.00 213 GLU A CA 1
ATOM 1800 C C . GLU A 1 213 ? -18.445 -7.118 19.990 1.00 87.00 213 GLU A C 1
ATOM 1802 O O . GLU A 1 213 ? -19.035 -7.667 19.062 1.00 87.00 213 GLU A O 1
ATOM 1807 N N . ASP A 1 214 ? -18.761 -5.888 20.416 1.00 85.69 214 ASP A N 1
ATOM 1808 C CA . ASP A 1 214 ? -19.776 -5.013 19.814 1.00 85.69 214 ASP A CA 1
ATOM 1809 C C . ASP A 1 214 ? -19.169 -4.063 18.752 1.00 85.69 214 ASP A C 1
ATOM 1811 O O . ASP A 1 214 ? -19.922 -3.342 18.087 1.00 85.69 214 ASP A O 1
ATOM 1815 N N . ILE A 1 215 ? -17.835 -4.008 18.619 1.00 83.19 215 ILE A N 1
ATOM 1816 C CA . ILE A 1 215 ? -17.147 -3.196 17.609 1.00 83.19 215 ILE A CA 1
ATOM 1817 C C . ILE A 1 215 ? -17.185 -3.945 16.283 1.00 83.19 215 ILE A C 1
ATOM 1819 O O . ILE A 1 215 ? -16.794 -5.106 16.178 1.00 83.19 215 ILE A O 1
ATOM 1823 N N . THR A 1 216 ? -17.652 -3.254 15.253 1.00 75.81 216 THR A N 1
ATOM 1824 C CA . THR A 1 216 ? -17.677 -3.768 13.884 1.00 75.81 216 THR A CA 1
ATOM 1825 C C . THR A 1 216 ? -17.076 -2.743 12.946 1.00 75.81 216 THR A C 1
ATOM 1827 O O . THR A 1 216 ? -17.114 -1.546 13.226 1.00 75.81 216 THR A O 1
ATOM 1830 N N . ASP A 1 217 ? -16.531 -3.197 11.827 1.00 67.00 217 ASP A N 1
ATOM 1831 C CA . ASP A 1 217 ? -16.063 -2.287 10.787 1.00 67.00 217 ASP A CA 1
ATOM 1832 C C . ASP A 1 217 ? -17.238 -1.457 10.253 1.00 67.00 217 ASP A C 1
ATOM 1834 O O . ASP A 1 217 ? -18.372 -1.941 10.163 1.00 67.00 217 ASP A O 1
ATOM 1838 N N . TRP A 1 218 ? -16.970 -0.219 9.842 1.00 56.41 218 TRP A N 1
ATOM 1839 C CA . TRP A 1 218 ? -17.969 0.584 9.147 1.00 56.41 218 TRP A CA 1
ATOM 1840 C C . TRP A 1 218 ? -18.294 -0.029 7.776 1.00 56.41 218 TRP A C 1
ATOM 1842 O O . TRP A 1 218 ? -17.475 -0.024 6.853 1.00 56.41 218 TRP A O 1
ATOM 1852 N N . GLN A 1 219 ? -19.499 -0.587 7.640 1.00 47.97 219 GLN A N 1
ATOM 1853 C CA . GLN A 1 219 ? -20.003 -1.156 6.389 1.00 47.97 219 GLN A CA 1
ATOM 1854 C C . GLN A 1 219 ? -21.049 -0.216 5.781 1.00 47.97 219 GLN A C 1
ATOM 1856 O O . GLN A 1 219 ? -22.157 -0.107 6.302 1.00 47.97 219 GLN A O 1
ATOM 1861 N N . TYR A 1 220 ? -20.689 0.441 4.672 1.00 39.41 220 TYR A N 1
ATOM 1862 C CA . TYR A 1 220 ? -21.661 0.999 3.723 1.00 39.41 220 TYR A CA 1
ATOM 1863 C C . TYR A 1 220 ? -22.224 -0.103 2.821 1.00 39.41 220 TYR A C 1
ATOM 1865 O O . TYR A 1 220 ? -21.406 -0.896 2.282 1.00 39.41 220 TYR A O 1
#

Radius of gyration: 20.98 Å; chains: 1; bounding box: 53×35×58 Å

Sequence (220 aa):
MRGKYADFDRWIPFIRKINFIEETMLGDYYFSMVIMPDDSVISLEKEDITYFHSVGVSKKSDILNKIRKLNIANWKRRYELFLAPTDGIDWSLEFECLNRSQEYKKFKFGGYNVFPDNFDDMLTTLKIKPFHSERYTFKSLDEFKELVEIGYELQFVLRGTCWLVEPSDYGIDSRHLCIACDPEKEDFLVEFKDTEEFLNYKINGKQIRDQWEDITDWQY

Secondary structure (DSSP, 8-state):
--HHHHHHHHHGGGEEEEEEEEEETTEEEEEEEEE-TTSEEEEEEEEETTEEEEEEEEEHHHHHHHHHHHTGGGHHHHHTT--PPEEEEEEEEEEEEE-TT--EEEEEEEEEEESSS-HHHHHHHHTPPPTTT-------HHHHHHHHHTT--EEEEETTEEEEEEE-SSSTTGGG-EEEE-TTSTT-EEEESSHHHHHH-EETTEESGGGGGGEEE---